Protein AF-A0A261ACG9-F1 (afdb_monomer_lite)

pLDDT: mean 85.73, std 10.74, range [41.69, 95.5]

Foldseek 3Di:
DDKAAKDFDDWDPVPPDFWDKDQDPDPVRLLVVLVPDLFFFKWKDAPGIIITGGARTGFKMFGDDVVRSIMMDGDAAPPDPDDPDPPDDCAKGKDWRDDPVQNFKIKIWMWHDDPRMIGIDIDIDGDDDPQWDWDDDPVDIDTDHDDDAQPDDDDPVRVQVVQVVVVHGFADQDDVVSVVVNVVNVCVRCVPPPDPDDDDDHDDDDPPDPD

InterPro domains:
  IPR006583 PAN-3 domain [PF08277] (1-76)
  IPR006583 PAN-3 domain [SM00605] (1-122)

Secondary structure (DSSP, 8-state):
-EEEEEEEEEE-TT--S-EEEE--SSHHHHHHHHHHSSSEEEEEEETTEEEEEETTTEEEEEE--GGG-EEEEE-----SSSPPPTT---SEEEEEEE-TT-TTEEEEEEEEEETTEEEEEEEEEE-PPTTPEEEE-SS-EEEE-----SS-PPPHHHHHHHHHHTT-------SHHHHHHHHHHHHHHTTT---S------S----SS--

Organism: Caenorhabditis remanei (NCBI:txid31234)

Structure (mmCIF, N/CA/C/O backbone):
data_AF-A0A261ACG9-F1
#
_entry.id   AF-A0A261ACG9-F1
#
loop_
_atom_site.group_PDB
_atom_site.id
_atom_site.type_symbol
_atom_site.label_atom_id
_atom_site.label_alt_id
_atom_site.label_comp_id
_atom_site.label_asym_id
_atom_site.label_entity_id
_atom_site.label_seq_id
_atom_site.pdbx_PDB_ins_code
_atom_site.Cartn_x
_atom_site.Cartn_y
_atom_site.Cartn_z
_atom_site.occupancy
_atom_site.B_iso_or_equiv
_atom_site.auth_seq_id
_atom_site.auth_comp_id
_atom_site.auth_asym_id
_atom_site.auth_atom_id
_atom_site.pdbx_PDB_model_num
ATOM 1 N N . MET A 1 1 ? 13.327 9.939 -11.456 1.00 85.69 1 MET A N 1
ATOM 2 C CA . MET A 1 1 ? 13.171 8.611 -12.101 1.00 85.69 1 MET A CA 1
ATOM 3 C C . MET A 1 1 ? 14.502 8.189 -12.696 1.00 85.69 1 MET A C 1
ATOM 5 O O . MET A 1 1 ? 15.261 9.069 -13.086 1.00 85.69 1 MET A O 1
ATOM 9 N N . ILE A 1 2 ? 14.776 6.888 -12.782 1.00 87.62 2 ILE A N 1
ATOM 10 C CA . ILE A 1 2 ? 15.941 6.352 -13.500 1.00 87.62 2 ILE A CA 1
ATOM 11 C C . ILE A 1 2 ? 15.490 5.816 -14.846 1.00 87.62 2 ILE A C 1
ATOM 13 O O . ILE A 1 2 ? 14.551 5.027 -14.911 1.00 87.62 2 ILE A O 1
ATOM 17 N N . VAL A 1 3 ? 16.170 6.248 -15.904 1.00 89.19 3 VAL A N 1
ATOM 18 C CA . VAL A 1 3 ? 15.895 5.837 -17.281 1.00 89.19 3 VAL A CA 1
ATOM 19 C C . VAL A 1 3 ? 16.881 4.751 -17.693 1.00 89.19 3 VAL A C 1
ATOM 21 O O . VAL A 1 3 ? 18.083 4.886 -17.471 1.00 89.19 3 VAL A O 1
ATOM 24 N N . SER A 1 4 ? 16.377 3.690 -18.316 1.00 90.25 4 SER A N 1
ATOM 25 C CA . SER A 1 4 ? 17.188 2.621 -18.896 1.00 90.25 4 SER A CA 1
ATOM 26 C C . SER A 1 4 ? 16.543 2.083 -20.173 1.00 90.25 4 SER A C 1
ATOM 28 O O . SER A 1 4 ? 15.377 2.360 -20.462 1.00 90.25 4 SER A O 1
ATOM 30 N N . TRP A 1 5 ? 17.307 1.319 -20.946 1.00 92.19 5 TRP A N 1
ATOM 31 C CA . TRP A 1 5 ? 16.769 0.545 -22.059 1.00 92.19 5 TRP A CA 1
ATOM 32 C C . TRP A 1 5 ? 16.216 -0.767 -21.518 1.00 92.19 5 TRP A C 1
ATOM 34 O O . TRP A 1 5 ? 16.880 -1.443 -20.735 1.00 92.19 5 TRP A O 1
ATOM 44 N N . GLY A 1 6 ? 14.991 -1.112 -21.890 1.00 92.94 6 GLY A N 1
ATOM 45 C CA . GLY A 1 6 ? 14.313 -2.276 -21.339 1.00 92.94 6 GLY A CA 1
ATOM 46 C C . GLY A 1 6 ? 12.821 -2.308 -21.619 1.00 92.94 6 GLY A C 1
ATOM 47 O O . GLY A 1 6 ? 12.280 -1.406 -22.265 1.00 92.94 6 GLY A O 1
ATOM 48 N N . ARG A 1 7 ? 12.147 -3.346 -21.126 1.00 92.81 7 ARG A N 1
ATOM 49 C CA . ARG A 1 7 ? 10.683 -3.477 -21.183 1.00 92.81 7 ARG A CA 1
ATOM 50 C C . ARG A 1 7 ? 10.143 -4.309 -20.015 1.00 92.81 7 ARG A C 1
ATOM 52 O O . ARG A 1 7 ? 10.876 -5.154 -19.500 1.00 92.81 7 ARG A O 1
ATOM 59 N N . PRO A 1 8 ? 8.885 -4.101 -19.598 1.00 93.50 8 PRO A N 1
ATOM 60 C CA . PRO A 1 8 ? 8.210 -5.014 -18.680 1.00 93.50 8 PRO A CA 1
ATOM 61 C C . PRO A 1 8 ? 7.902 -6.353 -19.376 1.00 93.50 8 PRO A C 1
ATOM 63 O O . PRO A 1 8 ? 7.606 -6.370 -20.572 1.00 93.50 8 PRO A O 1
ATOM 66 N N . VAL A 1 9 ? 7.979 -7.465 -18.638 1.00 93.50 9 VAL A N 1
ATOM 67 C CA . VAL A 1 9 ? 7.785 -8.831 -19.179 1.00 93.50 9 VAL A CA 1
ATOM 68 C C . VAL A 1 9 ? 6.787 -9.678 -18.388 1.00 93.50 9 VAL A C 1
ATOM 70 O O . VAL A 1 9 ? 6.200 -10.595 -18.957 1.00 93.50 9 VAL A O 1
ATOM 73 N N . SER A 1 10 ? 6.557 -9.363 -17.110 1.00 92.12 10 SER A N 1
ATOM 74 C CA . SER A 1 10 ? 5.602 -10.071 -16.250 1.00 92.12 10 SER A CA 1
ATOM 75 C C . SER A 1 10 ? 4.710 -9.086 -15.501 1.00 92.12 10 SER A C 1
ATOM 77 O O . SER A 1 10 ? 5.169 -8.024 -15.070 1.00 92.12 10 SER A O 1
ATOM 79 N N . PHE A 1 11 ? 3.438 -9.450 -15.335 1.00 90.25 11 PHE A N 1
ATOM 80 C CA . PHE A 1 11 ? 2.395 -8.599 -14.765 1.00 90.25 11 PHE A CA 1
ATOM 81 C C . PHE A 1 11 ? 1.517 -9.377 -13.787 1.00 90.25 11 PHE A C 1
ATOM 83 O O . PHE A 1 11 ? 1.331 -10.588 -13.920 1.00 90.25 11 PHE A O 1
ATOM 90 N N . ASN A 1 12 ? 0.935 -8.670 -12.825 1.00 86.25 12 ASN A N 1
ATOM 91 C CA . ASN A 1 12 ? 0.003 -9.246 -11.869 1.00 86.25 12 ASN A CA 1
ATOM 92 C C . ASN A 1 12 ? -1.378 -9.465 -12.515 1.00 86.25 12 ASN A C 1
ATOM 94 O O . ASN A 1 12 ? -2.083 -8.510 -12.833 1.00 86.25 12 ASN A O 1
ATOM 98 N N . SER A 1 13 ? -1.778 -10.726 -12.696 1.00 66.69 13 SER A N 1
ATOM 99 C CA . SER A 1 13 ? -3.024 -11.118 -13.375 1.00 66.69 13 SER A CA 1
ATOM 100 C C . SER A 1 13 ? -4.304 -10.878 -12.558 1.00 66.69 13 SER A C 1
ATOM 102 O O . SER A 1 13 ? -5.397 -10.973 -13.114 1.00 66.69 13 SER A O 1
ATOM 104 N N . GLY A 1 14 ? -4.190 -10.560 -11.261 1.00 58.94 14 GLY A N 1
ATOM 105 C CA . GLY A 1 14 ? -5.329 -10.322 -10.362 1.00 58.94 14 GLY A CA 1
ATOM 106 C C . GLY A 1 14 ? -5.846 -8.879 -10.326 1.00 58.94 14 GLY A C 1
ATOM 107 O O . GLY A 1 14 ? -6.952 -8.645 -9.846 1.00 58.94 14 GLY A O 1
ATOM 108 N N . ASN A 1 15 ? -5.082 -7.918 -10.854 1.00 52.44 15 ASN A N 1
ATOM 109 C CA . ASN A 1 15 ? -5.464 -6.508 -10.909 1.00 52.44 15 ASN A CA 1
ATOM 110 C 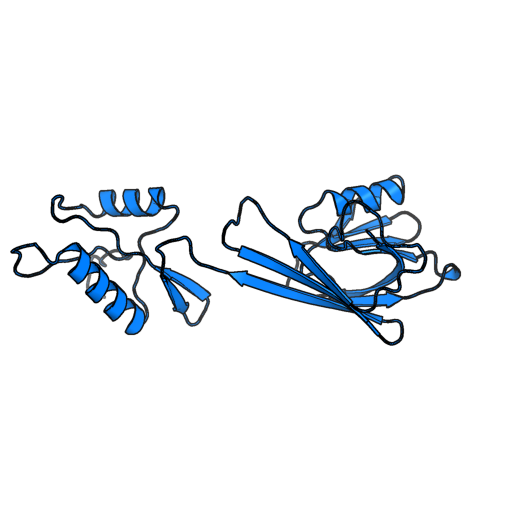C . ASN A 1 15 ? -5.812 -6.145 -12.356 1.00 52.44 15 ASN A C 1
ATOM 112 O O . ASN A 1 15 ? -4.977 -5.660 -13.110 1.00 52.44 15 ASN A O 1
ATOM 116 N N . SER A 1 16 ? -7.062 -6.368 -12.762 1.00 41.69 16 SER A N 1
ATOM 117 C CA . SER A 1 16 ? -7.591 -5.992 -14.087 1.00 41.69 16 SER A CA 1
ATOM 118 C C . SER A 1 16 ? -7.734 -4.473 -14.304 1.00 41.69 16 SER A C 1
ATOM 120 O O . SER A 1 16 ? -8.430 -4.033 -15.217 1.00 41.69 16 SER A O 1
ATOM 122 N N . SER A 1 17 ? -7.060 -3.670 -13.485 1.00 52.22 17 SER A N 1
ATOM 123 C CA . SER A 1 17 ? -6.974 -2.220 -13.583 1.00 52.22 17 SER A CA 1
ATOM 124 C C . SER A 1 17 ? -5.522 -1.803 -13.363 1.00 52.22 17 SER A C 1
ATOM 126 O O . SER A 1 17 ? -4.853 -2.387 -12.519 1.00 52.22 17 SER A O 1
ATOM 128 N N . THR A 1 18 ? -5.127 -0.730 -14.053 1.00 62.47 18 THR A N 1
ATOM 129 C CA . THR A 1 18 ? -4.022 0.201 -13.732 1.00 62.47 18 THR A CA 1
ATOM 130 C C . THR A 1 18 ? -2.680 0.077 -14.466 1.00 62.47 18 THR A C 1
ATOM 132 O O . THR A 1 18 ? -1.683 0.655 -14.037 1.00 62.47 18 THR A O 1
ATOM 135 N N . SER A 1 19 ? -2.645 -0.524 -15.661 1.00 67.62 19 SER A N 1
ATOM 136 C CA . SER A 1 19 ? -1.767 0.031 -16.706 1.00 67.62 19 SER A CA 1
ATOM 137 C C . SER A 1 19 ? -2.542 1.105 -17.468 1.00 67.62 19 SER A C 1
ATOM 139 O O . SER A 1 19 ? -3.545 0.796 -18.116 1.00 67.62 19 SER A O 1
ATOM 141 N N . THR A 1 20 ? -2.106 2.359 -17.395 1.00 77.00 20 THR A N 1
ATOM 142 C CA . THR A 1 20 ? -2.734 3.459 -18.134 1.00 77.00 20 THR A CA 1
ATOM 143 C C . THR A 1 20 ? -1.932 3.720 -19.398 1.00 77.00 20 THR A C 1
ATOM 145 O O . THR A 1 20 ? -0.786 4.168 -19.337 1.00 77.00 20 THR A O 1
ATOM 148 N N . VAL A 1 21 ? -2.529 3.445 -20.557 1.00 79.69 21 VAL A N 1
ATOM 149 C CA . VAL A 1 21 ? -1.960 3.879 -21.835 1.00 79.69 21 VAL A CA 1
ATOM 150 C C . VAL A 1 21 ? -2.250 5.364 -21.982 1.00 79.69 21 VAL A C 1
ATOM 152 O O . VAL A 1 21 ? -3.412 5.769 -22.013 1.00 79.69 21 VAL A O 1
ATOM 155 N N . ILE A 1 22 ? -1.201 6.176 -22.063 1.00 78.75 22 ILE A N 1
ATOM 156 C CA . ILE A 1 22 ? -1.326 7.607 -22.319 1.00 78.75 22 ILE A CA 1
ATOM 157 C C . ILE A 1 22 ? -0.773 7.935 -23.700 1.00 78.75 22 ILE A C 1
ATOM 159 O O . ILE A 1 22 ? 0.219 7.368 -24.160 1.00 78.75 22 ILE A O 1
ATOM 163 N N . THR A 1 23 ? -1.415 8.888 -24.367 1.00 77.06 23 THR A N 1
ATOM 164 C CA . THR A 1 23 ? -0.836 9.511 -25.558 1.00 77.06 23 THR A CA 1
ATOM 165 C C . THR A 1 23 ? 0.095 10.615 -25.074 1.00 77.06 23 THR A C 1
ATOM 167 O O . THR A 1 23 ? -0.376 11.625 -24.560 1.00 77.06 23 THR A O 1
ATOM 170 N N . ALA A 1 24 ? 1.404 10.396 -25.173 1.00 79.31 24 ALA A N 1
ATOM 171 C CA . ALA A 1 24 ? 2.418 11.390 -24.839 1.00 79.31 24 ALA A CA 1
ATOM 172 C C . ALA A 1 24 ? 3.111 11.835 -26.128 1.00 79.31 24 ALA A C 1
ATOM 174 O O . ALA A 1 24 ? 3.503 11.002 -26.940 1.00 79.31 24 ALA A O 1
ATOM 175 N N . ASN A 1 25 ? 3.302 13.139 -26.303 1.00 80.62 25 ASN A N 1
ATOM 176 C CA . ASN A 1 25 ? 3.940 13.706 -27.494 1.00 80.62 25 ASN A CA 1
ATOM 177 C C . ASN A 1 25 ? 5.470 13.582 -27.443 1.00 80.62 25 ASN A C 1
ATOM 179 O O . ASN A 1 25 ? 6.167 13.876 -28.412 1.00 80.62 25 ASN A O 1
ATOM 183 N N . SER A 1 26 ? 6.016 13.193 -26.288 1.00 88.38 26 SER A N 1
ATOM 184 C CA . SER A 1 26 ? 7.440 12.951 -26.097 1.00 88.38 26 SER A CA 1
ATOM 185 C C . SER A 1 26 ? 7.699 11.957 -24.966 1.00 88.38 26 SER A C 1
ATOM 187 O O . SER A 1 26 ? 6.900 11.804 -24.039 1.00 88.38 26 SER A O 1
ATOM 189 N N . TRP A 1 27 ? 8.881 11.338 -24.987 1.00 90.06 27 TRP A N 1
ATOM 190 C CA . TRP A 1 27 ? 9.362 10.527 -23.865 1.00 90.06 27 TRP A CA 1
ATOM 191 C C . TRP A 1 27 ? 9.429 11.329 -22.559 1.00 90.06 27 TRP A C 1
ATOM 193 O O . TRP A 1 27 ? 9.085 10.815 -21.500 1.00 90.06 27 TRP A O 1
ATOM 203 N N . THR A 1 28 ? 9.823 12.601 -22.622 1.00 90.31 28 THR A N 1
ATOM 204 C CA . THR A 1 28 ? 9.881 13.466 -21.438 1.00 90.31 28 THR A CA 1
ATOM 205 C C . THR A 1 28 ? 8.504 13.620 -20.799 1.00 90.31 28 THR A C 1
ATOM 207 O O . THR A 1 28 ? 8.380 13.449 -19.593 1.00 90.31 28 THR A O 1
ATOM 210 N N . GLU A 1 29 ? 7.463 13.858 -21.597 1.00 90.94 29 GLU A N 1
ATOM 211 C CA . GLU A 1 29 ? 6.081 13.952 -21.111 1.00 90.94 29 GLU A CA 1
ATOM 212 C C . GLU A 1 29 ? 5.611 12.635 -20.476 1.00 90.94 29 GLU A C 1
ATOM 214 O O . GLU A 1 29 ? 5.012 12.647 -19.404 1.00 90.94 29 GLU A O 1
ATOM 219 N N . CYS A 1 30 ? 5.960 11.495 -21.076 1.00 91.38 30 CYS A N 1
ATOM 220 C CA . CYS A 1 30 ? 5.679 10.168 -20.524 1.00 91.38 30 CYS A CA 1
ATOM 221 C C . CYS A 1 30 ? 6.282 9.987 -19.117 1.00 91.38 30 CYS A C 1
ATOM 223 O O . CYS A 1 30 ? 5.594 9.614 -18.162 1.00 91.38 30 CYS A O 1
ATOM 225 N N . VAL A 1 31 ? 7.567 10.321 -18.970 1.00 92.19 31 VAL A N 1
ATOM 226 C CA . VAL A 1 31 ? 8.293 10.245 -17.696 1.00 92.19 31 VAL A CA 1
ATOM 227 C C . VAL A 1 31 ? 7.718 11.229 -16.674 1.00 92.19 31 VAL A C 1
ATOM 229 O O . VAL A 1 31 ? 7.510 10.861 -15.519 1.00 92.19 31 VAL A O 1
ATOM 232 N N . THR A 1 32 ? 7.411 12.464 -17.078 1.00 91.88 32 THR A N 1
ATOM 233 C CA . THR A 1 32 ? 6.821 13.481 -16.195 1.00 91.88 32 THR A CA 1
ATOM 234 C C . THR A 1 32 ? 5.435 13.072 -15.696 1.00 91.88 32 THR A C 1
ATOM 236 O O . THR A 1 32 ? 5.142 13.242 -14.513 1.00 91.88 32 THR A O 1
ATOM 239 N N . SER A 1 33 ? 4.604 12.473 -16.549 1.00 92.62 33 SER A N 1
ATOM 240 C CA . SER A 1 33 ? 3.293 11.946 -16.155 1.00 92.62 33 SER A CA 1
ATOM 241 C C . SER A 1 33 ? 3.412 10.864 -15.080 1.00 92.62 33 SER A C 1
ATOM 243 O O . SER A 1 33 ? 2.715 10.924 -14.068 1.00 92.62 33 SER A O 1
ATOM 245 N N . CYS A 1 34 ? 4.355 9.928 -15.224 1.00 93.38 34 CYS A N 1
ATOM 246 C CA . CYS A 1 34 ? 4.619 8.932 -14.182 1.00 93.38 34 CYS A CA 1
ATOM 247 C C . CYS A 1 34 ? 5.184 9.550 -12.897 1.00 93.38 34 CYS A C 1
ATOM 249 O O . CYS A 1 34 ? 4.826 9.162 -11.786 1.00 93.38 34 CYS A O 1
ATOM 251 N N . TRP A 1 35 ? 6.064 10.542 -13.025 1.00 91.75 35 TRP A N 1
ATOM 252 C CA . TRP A 1 35 ? 6.619 11.235 -11.868 1.00 91.75 35 TRP A CA 1
ATOM 253 C C . TRP A 1 35 ? 5.530 11.905 -11.021 1.00 91.75 35 TRP A C 1
ATOM 255 O O . TRP A 1 35 ? 5.554 11.792 -9.793 1.00 91.75 35 TRP A O 1
ATOM 265 N N . ASN A 1 36 ? 4.560 12.539 -11.679 1.00 91.75 36 ASN A N 1
ATOM 266 C CA . ASN A 1 36 ? 3.461 13.246 -11.026 1.00 91.75 36 ASN A CA 1
ATOM 267 C C . ASN A 1 36 ? 2.333 12.316 -10.556 1.00 91.75 36 ASN A C 1
ATOM 269 O O . ASN A 1 36 ? 1.625 12.660 -9.613 1.00 91.75 36 ASN A O 1
ATOM 273 N N . SER A 1 37 ? 2.169 11.138 -11.167 1.00 92.31 37 SER A N 1
ATOM 274 C CA . SER A 1 37 ? 1.236 10.122 -10.671 1.00 92.31 37 SER A CA 1
ATOM 275 C C . SER A 1 37 ? 1.756 9.516 -9.368 1.00 92.31 37 SER A C 1
ATOM 277 O O . SER A 1 37 ? 2.885 9.021 -9.304 1.00 92.31 37 SER A O 1
ATOM 279 N N . LEU A 1 38 ? 0.931 9.551 -8.318 1.00 91.88 38 LEU A N 1
ATOM 280 C CA . LEU A 1 38 ? 1.288 9.056 -6.988 1.00 91.88 38 LEU A CA 1
ATOM 281 C C . LEU A 1 38 ? 1.666 7.570 -7.018 1.00 91.88 38 LEU A C 1
ATOM 283 O O . LEU A 1 38 ? 2.699 7.189 -6.468 1.00 91.88 38 LEU A O 1
ATOM 287 N N . TYR A 1 39 ? 0.863 6.765 -7.715 1.00 92.75 39 TYR A N 1
ATOM 288 C CA . TYR A 1 39 ? 1.007 5.314 -7.762 1.00 92.75 39 TYR A CA 1
ATOM 289 C C . TYR A 1 39 ? 1.861 4.799 -8.919 1.00 92.75 39 TYR A C 1
ATOM 291 O O . TYR A 1 39 ? 2.177 3.614 -8.917 1.00 92.75 39 TYR A O 1
ATOM 299 N N . CYS A 1 40 ? 2.284 5.643 -9.865 1.00 93.88 40 CYS A N 1
ATOM 300 C CA . CYS A 1 40 ? 3.094 5.167 -10.984 1.00 93.88 40 CYS A CA 1
ATOM 301 C C . CYS A 1 40 ? 4.478 4.702 -10.519 1.00 93.88 40 CYS A C 1
ATOM 303 O O . CYS A 1 40 ? 5.222 5.434 -9.860 1.00 93.88 40 CYS A O 1
ATOM 305 N N . VAL A 1 41 ? 4.830 3.478 -10.903 1.00 93.75 41 VAL A N 1
ATOM 306 C CA . VAL A 1 41 ? 6.102 2.820 -10.585 1.00 93.75 41 VAL A CA 1
ATOM 307 C C . VAL A 1 41 ? 7.009 2.777 -11.807 1.00 93.75 41 VAL A C 1
ATOM 309 O O . VAL A 1 41 ? 8.219 2.984 -11.687 1.00 93.75 41 VAL A O 1
ATOM 312 N N . LEU A 1 42 ? 6.439 2.546 -12.991 1.00 94.06 42 LEU A N 1
ATOM 313 C CA . LEU A 1 42 ? 7.201 2.395 -14.224 1.00 94.06 42 LEU A CA 1
ATOM 314 C C . LEU A 1 42 ? 6.489 3.063 -15.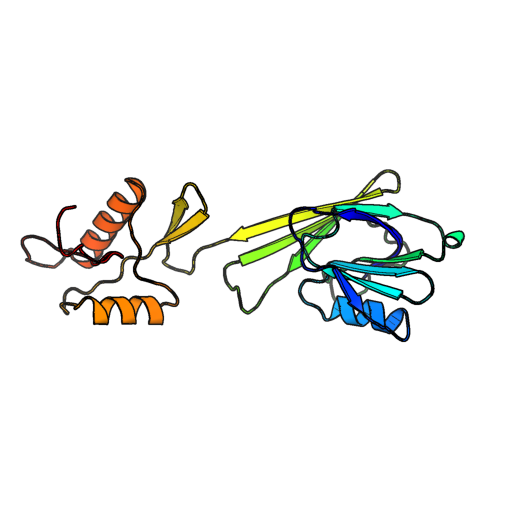400 1.00 94.06 42 LEU A C 1
ATOM 316 O O . LEU A 1 42 ? 5.321 2.802 -15.661 1.00 94.06 42 LEU A O 1
ATOM 320 N N . ALA A 1 43 ? 7.214 3.895 -16.142 1.00 95.00 43 ALA A N 1
ATOM 321 C CA . ALA A 1 43 ? 6.809 4.341 -17.469 1.00 95.00 43 ALA A CA 1
ATOM 322 C C . ALA A 1 43 ? 7.571 3.527 -18.511 1.00 95.00 43 ALA A C 1
ATOM 324 O O . ALA A 1 43 ? 8.787 3.363 -18.403 1.00 95.00 43 ALA A O 1
ATOM 325 N N . TRP A 1 44 ? 6.880 3.039 -19.528 1.00 94.00 44 TRP A N 1
ATOM 326 C CA . TRP A 1 44 ? 7.474 2.313 -20.643 1.00 94.00 44 TRP A CA 1
ATOM 327 C C . TRP A 1 44 ? 7.061 2.960 -21.954 1.00 94.00 44 TRP A C 1
ATOM 329 O O . TRP A 1 44 ? 5.924 3.409 -22.097 1.00 94.00 44 TRP A O 1
ATOM 339 N N . SER A 1 45 ? 7.977 2.993 -22.919 1.00 89.69 45 SER A N 1
ATOM 340 C CA . SER A 1 45 ? 7.662 3.441 -24.267 1.00 89.69 45 SER A CA 1
ATOM 341 C C . SER A 1 45 ? 8.277 2.549 -25.334 1.00 89.69 45 SER A C 1
ATOM 343 O O . SER A 1 45 ? 9.450 2.171 -25.247 1.00 89.69 45 SER A O 1
ATOM 345 N N . SER A 1 46 ? 7.468 2.273 -26.362 1.00 80.88 46 SER A N 1
ATOM 346 C CA . SER A 1 46 ? 7.916 1.737 -27.645 1.00 80.88 46 SER A CA 1
ATOM 347 C C . SER A 1 46 ? 7.394 2.617 -28.784 1.00 80.88 46 SER A C 1
ATOM 349 O O . SER A 1 46 ? 6.183 2.800 -28.927 1.00 80.88 46 SER A O 1
ATOM 351 N N . ILE A 1 47 ? 8.345 3.163 -29.551 1.00 66.81 47 ILE A N 1
ATOM 352 C CA . ILE A 1 47 ? 8.239 3.934 -30.806 1.00 66.81 47 ILE A CA 1
ATOM 353 C C . ILE A 1 47 ? 7.316 5.176 -30.763 1.00 66.81 47 ILE A C 1
ATOM 355 O O . ILE A 1 47 ? 7.836 6.252 -31.015 1.00 66.81 47 ILE A O 1
ATOM 359 N N . ASP A 1 48 ? 6.045 5.084 -30.346 1.00 67.62 48 ASP A N 1
ATOM 360 C CA . ASP A 1 48 ? 5.100 6.219 -30.204 1.00 67.62 48 ASP A CA 1
ATOM 361 C C . ASP A 1 48 ? 4.092 6.080 -29.040 1.00 67.62 48 ASP A C 1
ATOM 363 O O . ASP A 1 48 ? 3.271 6.963 -28.796 1.00 67.62 48 ASP A O 1
ATOM 367 N N . SER A 1 49 ? 4.117 4.965 -28.308 1.00 77.12 49 SER A N 1
ATOM 368 C CA . SER A 1 49 ? 3.192 4.720 -27.196 1.00 77.12 49 SER A CA 1
ATOM 369 C C . SER A 1 49 ? 3.894 4.894 -25.854 1.00 77.12 49 SER A C 1
ATOM 371 O O . SER A 1 49 ? 5.058 4.513 -25.703 1.00 77.12 49 SER A O 1
ATOM 373 N N . CYS A 1 50 ? 3.194 5.480 -24.883 1.00 88.44 50 CYS A N 1
ATOM 374 C CA . CYS A 1 50 ? 3.625 5.550 -23.493 1.00 88.44 50 CYS A CA 1
ATOM 375 C C . CYS A 1 50 ? 2.624 4.791 -22.624 1.00 88.44 50 CYS A C 1
ATOM 377 O O . CYS A 1 50 ? 1.423 5.063 -22.648 1.00 88.44 50 CYS A O 1
ATOM 379 N N . VAL A 1 51 ? 3.121 3.847 -21.835 1.00 91.62 51 VAL A N 1
ATOM 380 C CA . VAL A 1 51 ? 2.313 3.090 -20.882 1.00 91.62 51 VAL A CA 1
ATOM 381 C C . VAL A 1 51 ? 2.849 3.344 -19.488 1.00 91.62 51 VAL A C 1
ATOM 383 O O . VAL A 1 51 ? 4.046 3.192 -19.233 1.00 91.62 51 VAL A O 1
ATOM 386 N N . LEU A 1 52 ? 1.952 3.742 -18.595 1.00 93.31 52 LEU A N 1
ATOM 387 C CA . LEU A 1 52 ? 2.230 3.925 -17.181 1.00 93.31 52 LEU A CA 1
ATOM 388 C C . LEU A 1 52 ? 1.745 2.699 -16.418 1.00 93.31 52 LEU A C 1
ATOM 390 O O . LEU A 1 52 ? 0.609 2.269 -16.601 1.00 93.31 52 LEU A O 1
ATOM 394 N N . TYR A 1 53 ? 2.602 2.159 -15.565 1.00 93.06 53 TYR A N 1
ATOM 395 C CA . TYR A 1 53 ? 2.321 1.014 -14.714 1.00 93.06 53 TYR A CA 1
ATOM 396 C C . TYR A 1 53 ? 2.304 1.468 -13.264 1.00 93.06 53 TYR A C 1
ATOM 398 O O . TYR A 1 53 ? 3.319 1.941 -12.738 1.00 93.06 53 TYR A O 1
ATOM 406 N N . ASP A 1 54 ? 1.146 1.323 -12.631 1.00 93.50 54 ASP A N 1
ATOM 407 C CA . ASP A 1 54 ? 0.959 1.688 -11.236 1.00 93.50 54 ASP A CA 1
ATOM 408 C C . ASP A 1 54 ? 1.441 0.589 -10.278 1.00 93.50 54 ASP A C 1
ATOM 410 O O . ASP A 1 54 ? 1.792 -0.532 -10.662 1.00 93.50 54 ASP A O 1
ATOM 414 N N . PHE A 1 55 ? 1.479 0.929 -8.996 1.00 93.38 55 PHE A N 1
ATOM 415 C CA . PHE A 1 55 ? 1.818 0.042 -7.896 1.00 93.38 55 PHE A CA 1
ATOM 416 C C . PHE A 1 55 ? 1.084 -1.304 -7.993 1.00 93.38 55 PHE A C 1
ATOM 418 O O . PHE A 1 55 ? -0.136 -1.355 -8.135 1.00 93.38 55 PHE A O 1
ATOM 425 N N . GLY A 1 56 ? 1.831 -2.406 -7.887 1.00 91.81 56 GLY A N 1
ATOM 426 C CA . GLY A 1 56 ? 1.280 -3.761 -7.906 1.00 91.81 56 GLY A CA 1
ATOM 427 C C . GLY A 1 56 ? 0.994 -4.348 -9.291 1.00 91.81 56 GLY A C 1
ATOM 428 O O . GLY A 1 56 ? 0.448 -5.452 -9.342 1.00 91.81 56 GLY A O 1
ATOM 429 N N . THR A 1 57 ? 1.323 -3.651 -10.388 1.00 91.69 57 THR A N 1
ATOM 430 C CA . THR A 1 57 ? 0.999 -4.099 -11.760 1.00 91.69 57 THR A CA 1
ATOM 431 C C . THR A 1 57 ? 2.137 -4.843 -12.458 1.00 91.69 57 THR A C 1
ATOM 433 O O . THR A 1 57 ? 1.924 -5.956 -12.933 1.00 91.69 57 THR A O 1
ATOM 436 N N . VAL A 1 58 ? 3.339 -4.264 -12.525 1.00 93.44 58 VAL A N 1
ATOM 437 C CA . VAL A 1 58 ? 4.524 -4.874 -13.152 1.00 93.44 58 VAL A CA 1
ATOM 438 C C . VAL A 1 58 ? 5.267 -5.733 -12.136 1.00 93.44 58 VAL A C 1
ATOM 440 O O . VAL A 1 58 ? 5.600 -5.252 -11.069 1.00 93.44 58 VAL A O 1
ATOM 443 N N . LEU A 1 59 ? 5.543 -6.997 -12.441 1.00 94.25 59 LEU A N 1
ATOM 444 C CA . LEU A 1 59 ? 6.282 -7.892 -11.539 1.00 94.25 59 LEU A CA 1
ATOM 445 C C . LEU A 1 59 ? 7.745 -8.026 -11.953 1.00 94.25 59 LEU A C 1
ATOM 447 O O . LEU A 1 59 ? 8.636 -8.079 -11.106 1.00 94.25 59 LEU A O 1
ATOM 451 N N . GLU A 1 60 ? 7.998 -8.046 -13.261 1.00 94.88 60 GLU A N 1
ATOM 452 C CA . GLU A 1 60 ? 9.337 -8.233 -13.813 1.00 94.88 60 GLU A CA 1
ATOM 453 C C . GLU A 1 60 ? 9.544 -7.384 -15.067 1.00 94.88 60 GLU A C 1
ATOM 455 O O . GLU A 1 60 ? 8.611 -7.116 -15.834 1.00 94.88 60 GLU A O 1
ATOM 460 N N . GLY A 1 61 ? 10.796 -7.008 -15.305 1.00 93.56 61 GLY A N 1
ATOM 461 C CA . GLY A 1 61 ? 11.246 -6.381 -16.541 1.00 93.56 61 GLY A CA 1
ATOM 462 C C . GLY A 1 61 ? 12.606 -6.912 -16.974 1.00 93.56 61 GLY A C 1
ATOM 463 O O . GLY A 1 61 ? 13.344 -7.483 -16.179 1.00 93.56 61 GLY A O 1
ATOM 464 N N . GLU A 1 62 ? 12.962 -6.696 -18.232 1.00 94.50 62 GLU A N 1
ATOM 465 C CA . GLU A 1 62 ? 14.279 -7.052 -18.763 1.00 94.50 62 GLU A CA 1
ATOM 466 C C . GLU A 1 62 ? 15.062 -5.805 -19.179 1.00 94.50 62 GLU A C 1
ATOM 468 O O . GLU A 1 62 ? 14.526 -4.908 -19.841 1.00 94.50 62 GLU A O 1
ATOM 473 N N . LYS A 1 63 ? 16.341 -5.759 -18.790 1.00 92.81 63 LYS A N 1
ATOM 474 C CA . LYS A 1 63 ? 17.304 -4.741 -19.213 1.00 92.81 63 LYS A CA 1
ATOM 475 C C . LYS A 1 63 ? 17.741 -5.067 -20.635 1.00 92.81 63 LYS A C 1
ATOM 477 O O . LYS A 1 63 ? 18.223 -6.161 -20.916 1.00 92.81 63 LYS A O 1
ATOM 482 N N . LEU A 1 64 ? 17.573 -4.099 -21.523 1.00 92.81 64 LEU A N 1
ATOM 483 C CA . LEU A 1 64 ? 17.948 -4.183 -22.928 1.00 92.81 64 LEU A CA 1
ATOM 484 C C . LEU A 1 64 ? 19.072 -3.188 -23.225 1.00 92.81 64 LEU A C 1
ATOM 486 O O . LEU A 1 64 ? 19.543 -2.460 -22.348 1.00 92.81 64 LEU A O 1
ATOM 490 N N . ASP A 1 65 ? 19.497 -3.152 -24.480 1.00 89.94 65 ASP A N 1
ATOM 491 C CA . ASP A 1 65 ? 20.405 -2.141 -25.000 1.00 89.94 65 ASP A CA 1
ATOM 492 C C . ASP A 1 65 ? 19.663 -1.105 -25.862 1.00 89.94 65 ASP A C 1
ATOM 494 O O . ASP A 1 65 ? 18.451 -1.184 -26.105 1.00 89.94 65 ASP A O 1
ATOM 498 N N . SER A 1 66 ? 20.412 -0.117 -26.345 1.00 87.44 66 SER A N 1
ATOM 499 C CA . SER A 1 66 ? 19.887 0.950 -27.194 1.00 87.44 66 SER A CA 1
ATOM 500 C C . SER A 1 66 ? 19.364 0.484 -28.550 1.00 87.44 66 SER A C 1
ATOM 502 O O . SER A 1 66 ? 18.584 1.213 -29.160 1.00 87.44 66 SER A O 1
ATOM 504 N N . SER A 1 67 ? 19.741 -0.708 -29.023 1.00 88.38 67 SER A N 1
ATOM 505 C CA . SER A 1 67 ? 19.262 -1.240 -30.302 1.00 88.38 67 SER A CA 1
ATOM 506 C C . SER A 1 67 ? 17.787 -1.652 -30.245 1.00 88.38 67 SER A C 1
ATOM 508 O O . SER A 1 67 ? 17.104 -1.647 -31.267 1.00 88.38 67 SER A O 1
ATOM 510 N N . SER A 1 68 ? 17.269 -1.924 -29.042 1.00 86.00 68 SER A N 1
ATOM 511 C CA . SER A 1 68 ? 15.878 -2.334 -28.822 1.00 86.00 68 SER A CA 1
ATOM 512 C C . SER A 1 68 ? 14.835 -1.245 -29.093 1.00 86.00 68 SER A C 1
ATOM 514 O O . SER A 1 68 ? 13.657 -1.562 -29.244 1.00 86.00 68 SER A O 1
ATOM 516 N N . ASN A 1 69 ? 15.228 0.037 -29.105 1.00 86.69 69 ASN A N 1
ATOM 517 C CA . ASN A 1 69 ? 14.311 1.186 -29.136 1.00 86.69 69 ASN A CA 1
ATOM 518 C C . ASN A 1 69 ? 13.212 1.162 -28.047 1.00 86.69 69 ASN A C 1
ATOM 520 O O . ASN A 1 69 ? 12.191 1.837 -28.178 1.00 86.69 69 ASN A O 1
ATOM 524 N N . SER A 1 70 ? 13.430 0.422 -26.956 1.00 91.00 70 SER A N 1
ATOM 525 C CA . SER A 1 70 ? 12.481 0.276 -25.852 1.00 91.00 70 SER A CA 1
ATOM 526 C C . SER A 1 70 ? 13.042 0.914 -24.591 1.00 91.00 70 SER A C 1
ATOM 528 O O . SER A 1 70 ? 14.085 0.497 -24.085 1.00 91.00 70 SER A O 1
ATOM 530 N N . LYS A 1 71 ? 12.360 1.936 -24.075 1.00 92.06 71 LYS A N 1
ATOM 531 C CA . LYS A 1 71 ? 12.808 2.673 -22.888 1.00 92.06 71 LYS A CA 1
ATOM 532 C C . LYS A 1 71 ? 11.885 2.414 -21.717 1.00 92.06 71 LYS A C 1
ATOM 534 O O . LYS A 1 71 ? 10.665 2.377 -21.868 1.00 92.06 71 LYS A O 1
ATOM 539 N N . VAL A 1 72 ? 12.484 2.323 -20.540 1.00 93.44 72 VAL A N 1
ATOM 540 C CA . VAL A 1 72 ? 11.781 2.337 -19.262 1.00 93.44 72 VAL A CA 1
ATOM 541 C C . VAL A 1 72 ? 12.281 3.493 -18.412 1.00 93.44 72 VAL A C 1
ATOM 543 O O . VAL A 1 72 ? 13.462 3.840 -18.431 1.00 93.44 72 VAL A O 1
ATOM 546 N N . ALA A 1 73 ? 11.377 4.085 -17.644 1.00 93.00 73 ALA A N 1
ATOM 547 C CA . ALA A 1 73 ? 11.706 4.956 -16.536 1.00 93.00 73 ALA A CA 1
ATOM 548 C C . ALA A 1 73 ? 11.104 4.360 -15.270 1.00 93.00 73 ALA A C 1
ATOM 550 O O . ALA A 1 73 ? 9.887 4.249 -15.148 1.00 93.00 73 ALA A O 1
ATOM 551 N N . MET A 1 74 ? 11.959 4.000 -14.324 1.00 92.69 74 MET A N 1
ATOM 552 C CA . MET A 1 74 ? 11.557 3.504 -13.015 1.00 92.69 74 MET A CA 1
ATOM 553 C C . MET A 1 74 ? 11.507 4.669 -12.035 1.00 92.69 74 MET A C 1
ATOM 555 O O . MET A 1 74 ? 12.460 5.457 -11.917 1.00 92.69 74 MET A O 1
ATOM 559 N N . LYS A 1 75 ? 10.379 4.816 -11.343 1.00 91.38 75 LYS A N 1
ATOM 560 C CA . LYS A 1 75 ? 10.276 5.760 -10.240 1.00 91.38 75 LYS A CA 1
ATOM 561 C C . LYS A 1 75 ? 11.077 5.179 -9.083 1.00 91.38 75 LYS A C 1
ATOM 563 O O . LYS A 1 75 ? 10.881 4.051 -8.660 1.00 91.38 75 LYS A O 1
ATOM 568 N N . ILE A 1 76 ? 12.047 5.956 -8.636 1.00 86.12 76 ILE A N 1
ATOM 569 C CA . ILE A 1 76 ? 12.808 5.682 -7.430 1.00 86.12 76 ILE A CA 1
ATOM 570 C C . ILE A 1 76 ? 12.518 6.818 -6.466 1.00 86.12 76 ILE A C 1
ATOM 572 O O . ILE A 1 76 ? 12.298 7.953 -6.910 1.00 86.12 76 ILE A O 1
ATOM 576 N N . GLY A 1 77 ? 12.470 6.512 -5.173 1.00 72.69 77 GLY A N 1
ATOM 577 C CA . GLY A 1 77 ? 12.319 7.522 -4.136 1.00 72.69 77 GLY A CA 1
ATOM 578 C C . GLY A 1 77 ? 13.378 8.612 -4.290 1.00 72.69 77 GLY A C 1
ATOM 579 O O . GLY A 1 77 ? 14.456 8.383 -4.844 1.00 72.69 77 GLY A O 1
ATOM 580 N N . SER A 1 78 ? 13.065 9.822 -3.832 1.00 64.31 78 SER A N 1
ATOM 581 C CA . SER A 1 78 ? 14.057 10.892 -3.796 1.00 64.31 78 SER A CA 1
ATOM 582 C C . SER A 1 78 ? 15.162 10.500 -2.814 1.00 64.31 78 SER A C 1
ATOM 584 O O . SER A 1 78 ? 14.941 10.501 -1.607 1.00 64.31 78 SER A O 1
ATOM 586 N N . THR A 1 79 ? 16.356 10.169 -3.307 1.00 55.38 79 THR A N 1
ATOM 587 C CA . THR A 1 79 ? 17.546 9.941 -2.468 1.00 55.38 79 THR A CA 1
ATOM 588 C C . THR A 1 79 ? 18.169 11.258 -1.972 1.00 55.38 79 THR A C 1
ATOM 590 O O . THR A 1 79 ? 19.324 11.276 -1.556 1.00 55.38 79 THR A O 1
ATOM 593 N N . GLY A 1 80 ? 17.428 12.373 -2.031 1.00 54.56 80 GLY A N 1
ATOM 594 C CA . GLY A 1 80 ? 17.887 13.723 -1.705 1.00 54.56 80 GLY A CA 1
ATOM 595 C C . GLY A 1 80 ? 17.698 14.713 -2.861 1.00 54.56 80 GLY A C 1
ATOM 596 O O . GLY A 1 80 ? 17.091 14.402 -3.881 1.00 54.56 80 GLY A O 1
ATOM 597 N N . ALA A 1 81 ? 18.231 15.929 -2.704 1.00 55.22 81 ALA A N 1
ATOM 598 C CA . ALA A 1 81 ? 18.126 17.012 -3.694 1.00 55.22 81 ALA A CA 1
ATOM 599 C C . ALA A 1 81 ? 18.971 16.798 -4.969 1.00 55.22 81 ALA A C 1
ATOM 601 O O . ALA A 1 81 ? 18.897 17.597 -5.901 1.00 55.22 81 ALA A O 1
ATOM 602 N N . THR A 1 82 ? 19.789 15.745 -5.019 1.00 58.53 82 THR A N 1
ATOM 603 C CA . THR A 1 82 ? 20.686 15.433 -6.133 1.00 58.53 82 THR A CA 1
ATOM 604 C C . THR A 1 82 ? 20.287 14.124 -6.805 1.00 58.53 82 THR A C 1
ATOM 606 O O . THR A 1 82 ? 20.131 13.090 -6.156 1.00 58.53 82 THR A O 1
ATOM 609 N N . CYS A 1 83 ? 20.141 14.171 -8.131 1.00 63.41 83 CYS A N 1
ATOM 610 C CA . CYS A 1 83 ? 19.926 12.980 -8.946 1.00 63.41 83 CYS A CA 1
ATOM 611 C C . CYS A 1 83 ? 21.088 11.987 -8.754 1.00 63.41 83 CYS A C 1
ATOM 613 O O . CYS A 1 83 ? 22.242 12.427 -8.698 1.00 63.41 83 CYS A O 1
ATOM 615 N N . PRO A 1 84 ? 20.818 10.668 -8.702 1.00 64.94 84 PRO A N 1
ATOM 616 C CA . PRO A 1 84 ? 21.872 9.660 -8.718 1.00 64.94 84 PRO A CA 1
ATOM 617 C C . PRO A 1 84 ? 22.808 9.867 -9.911 1.00 64.94 84 PRO A C 1
ATOM 619 O O . PRO A 1 84 ? 22.379 10.323 -10.976 1.00 64.94 84 PRO A O 1
ATOM 622 N N . SER A 1 85 ? 24.092 9.551 -9.734 1.00 63.50 85 SER A N 1
ATOM 623 C CA . SER A 1 85 ? 25.084 9.716 -10.794 1.00 63.50 85 SER A CA 1
ATOM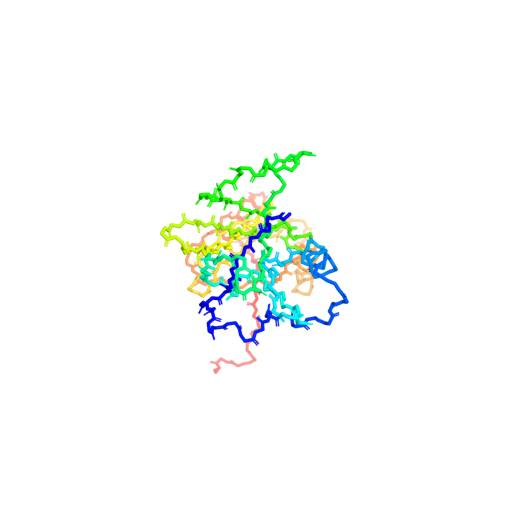 624 C C . SER A 1 85 ? 24.714 8.887 -12.036 1.00 63.50 85 SER A C 1
ATOM 626 O O . SER A 1 85 ? 24.070 7.846 -11.918 1.00 63.50 85 SER A O 1
ATOM 628 N N . PRO A 1 86 ? 25.172 9.275 -13.241 1.00 58.00 86 PRO A N 1
ATOM 629 C CA . PRO A 1 86 ? 24.964 8.489 -14.464 1.00 58.00 86 PRO A CA 1
ATOM 630 C C . PRO A 1 86 ? 25.525 7.057 -14.397 1.00 58.00 86 PRO A C 1
ATOM 632 O O . PRO A 1 86 ? 25.141 6.209 -15.192 1.00 58.00 86 PRO A O 1
ATOM 635 N N . SER A 1 87 ? 26.439 6.798 -13.457 1.00 56.91 87 SER A N 1
ATOM 636 C CA . SER A 1 87 ? 27.022 5.489 -13.142 1.00 56.91 87 SER A CA 1
ATOM 637 C C . SER A 1 87 ? 26.222 4.678 -12.114 1.00 56.91 87 SER A C 1
ATOM 639 O O . SER A 1 87 ? 26.710 3.658 -11.630 1.00 56.91 87 SER A O 1
ATOM 641 N N . PHE A 1 88 ? 25.036 5.143 -11.719 1.00 63.22 88 PHE A N 1
ATOM 642 C CA . PHE A 1 88 ? 24.199 4.453 -10.749 1.00 63.22 88 PHE A CA 1
ATOM 643 C C . PHE A 1 88 ? 23.635 3.165 -11.358 1.00 63.22 88 PHE A C 1
ATOM 645 O O . PHE A 1 88 ? 22.686 3.184 -12.142 1.00 63.22 88 PHE A O 1
ATOM 652 N N . GLU A 1 89 ? 24.218 2.035 -10.972 1.00 64.31 89 GLU A N 1
ATOM 653 C CA . GLU A 1 89 ? 23.626 0.725 -11.214 1.00 64.31 89 GLU A CA 1
ATOM 654 C C . GLU A 1 89 ? 22.565 0.465 -10.142 1.00 64.31 89 GLU A C 1
ATOM 656 O O . GLU A 1 89 ? 22.858 0.346 -8.949 1.00 64.31 89 GLU A O 1
ATOM 661 N N . LEU A 1 90 ? 21.310 0.393 -10.587 1.00 68.00 90 LEU A N 1
ATOM 662 C CA . LEU A 1 90 ? 20.166 -0.027 -9.783 1.00 68.00 90 LEU A CA 1
ATOM 663 C C . LEU A 1 90 ? 20.379 -1.465 -9.310 1.00 68.00 90 LEU A C 1
ATOM 665 O O . LEU A 1 90 ? 19.969 -2.381 -9.999 1.00 68.00 90 LEU A O 1
ATOM 669 N N . THR A 1 91 ? 21.012 -1.686 -8.162 1.00 73.12 91 THR A N 1
ATOM 670 C CA . THR A 1 91 ? 21.124 -3.034 -7.574 1.00 73.12 91 THR A CA 1
ATOM 671 C C . THR A 1 91 ? 19.886 -3.368 -6.751 1.00 73.12 91 THR A C 1
ATOM 673 O O . THR A 1 91 ? 19.249 -4.395 -6.975 1.00 73.12 91 THR A O 1
ATOM 676 N N . SER A 1 92 ? 19.515 -2.470 -5.838 1.00 82.06 92 SER A N 1
ATOM 677 C CA . SER A 1 92 ? 18.285 -2.529 -5.054 1.00 82.06 92 SER A CA 1
ATOM 678 C C . SER A 1 92 ? 17.899 -1.127 -4.595 1.00 82.06 92 SER A C 1
ATOM 680 O O . SER A 1 92 ? 18.723 -0.416 -4.021 1.00 82.06 92 SER A O 1
ATOM 682 N N . VAL A 1 93 ? 16.649 -0.730 -4.819 1.00 86.06 93 VAL A N 1
ATOM 683 C CA . VAL A 1 93 ? 16.073 0.510 -4.282 1.00 86.06 93 VAL A CA 1
ATOM 684 C C . VAL A 1 93 ? 14.744 0.199 -3.628 1.00 86.06 93 VAL A C 1
ATOM 686 O O . VAL A 1 93 ? 13.974 -0.609 -4.136 1.00 86.06 93 VAL A O 1
ATOM 689 N N . GLU A 1 94 ? 14.477 0.878 -2.521 1.00 88.44 94 GLU A N 1
ATOM 690 C CA . GLU A 1 94 ? 13.216 0.822 -1.803 1.00 88.44 94 GLU A CA 1
ATOM 691 C C . GLU A 1 94 ? 12.520 2.182 -1.872 1.00 88.44 94 GLU A C 1
ATOM 693 O O . GLU A 1 94 ? 13.153 3.233 -1.739 1.00 88.44 94 GLU A O 1
ATOM 698 N N . VAL A 1 95 ? 11.214 2.164 -2.122 1.00 90.62 95 VAL A N 1
ATOM 699 C CA . VAL A 1 95 ? 10.395 3.361 -2.289 1.00 90.62 95 VAL A CA 1
ATOM 700 C C . VAL A 1 95 ? 9.149 3.243 -1.433 1.00 90.62 95 VAL A C 1
ATOM 702 O O . VAL A 1 95 ? 8.461 2.224 -1.454 1.00 90.62 95 VAL A O 1
ATOM 705 N N . VAL A 1 96 ? 8.845 4.323 -0.720 1.00 91.62 96 VAL A N 1
ATOM 706 C CA . VAL A 1 96 ? 7.616 4.479 0.056 1.00 91.62 96 VAL A CA 1
ATOM 707 C C . VAL A 1 96 ? 6.729 5.507 -0.641 1.00 91.62 96 VAL A C 1
ATOM 709 O O . VAL A 1 96 ? 7.183 6.604 -0.974 1.00 91.62 96 VAL A O 1
ATOM 712 N N . ILE A 1 97 ? 5.474 5.141 -0.886 1.00 91.12 97 ILE A N 1
ATOM 713 C CA . ILE A 1 97 ? 4.422 6.017 -1.397 1.00 91.12 97 ILE A CA 1
ATOM 714 C C . ILE A 1 97 ? 3.548 6.412 -0.206 1.00 91.12 97 ILE A C 1
ATOM 716 O O . ILE A 1 97 ? 2.915 5.564 0.424 1.00 91.12 97 ILE A O 1
ATOM 720 N N . ASN A 1 98 ? 3.506 7.713 0.068 1.00 87.31 98 ASN A N 1
ATOM 721 C CA . ASN A 1 98 ? 2.650 8.298 1.093 1.00 87.31 98 ASN A CA 1
ATOM 722 C C . ASN A 1 98 ? 1.399 8.863 0.420 1.00 87.31 98 ASN A C 1
ATOM 724 O O . ASN A 1 98 ? 1.482 9.896 -0.248 1.00 87.31 98 ASN A O 1
ATOM 728 N N . ASP A 1 99 ? 0.259 8.191 0.580 1.00 90.75 99 ASP A N 1
ATOM 729 C CA . ASP A 1 99 ? -1.022 8.707 0.101 1.00 90.75 99 ASP A CA 1
ATOM 730 C C . ASP A 1 99 ? -1.680 9.584 1.186 1.00 90.75 99 ASP A C 1
ATOM 732 O O . ASP A 1 99 ? -1.993 9.083 2.268 1.00 90.75 99 ASP A O 1
ATOM 736 N N . PRO A 1 100 ? -1.910 10.888 0.930 1.00 88.00 100 PRO A N 1
ATOM 737 C CA . PRO A 1 100 ? -2.495 11.799 1.915 1.00 88.00 100 PRO A CA 1
ATOM 738 C C . PRO A 1 100 ? -3.953 11.471 2.277 1.00 88.00 100 PRO A C 1
ATOM 740 O O . PRO A 1 100 ? -4.446 11.941 3.301 1.00 88.00 100 PRO A O 1
ATOM 743 N N . PHE A 1 101 ? -4.654 10.682 1.462 1.00 88.06 101 PHE A N 1
ATOM 744 C CA . PHE A 1 101 ? -6.013 10.215 1.730 1.00 88.06 101 PHE A CA 1
ATOM 745 C C . PHE A 1 101 ? -6.039 8.912 2.539 1.00 88.06 101 PHE A C 1
ATOM 747 O O . PHE A 1 101 ? -7.087 8.557 3.080 1.00 88.06 101 PHE A O 1
ATOM 754 N N . LEU A 1 102 ? -4.901 8.221 2.664 1.00 87.56 102 LEU A N 1
ATOM 755 C CA . LEU A 1 102 ? -4.761 6.951 3.377 1.00 87.56 102 LEU A CA 1
ATOM 756 C C . LEU A 1 102 ? -3.681 7.047 4.467 1.00 87.56 102 LEU A C 1
ATOM 758 O O . LEU A 1 102 ? -2.695 6.318 4.455 1.00 87.56 102 LEU A O 1
ATOM 762 N N . GLU A 1 103 ? -3.908 7.922 5.450 1.00 86.44 103 GLU A N 1
ATOM 763 C CA . GLU A 1 103 ? -2.970 8.282 6.534 1.00 86.44 103 GLU A CA 1
ATOM 764 C C . GLU A 1 103 ? -2.348 7.086 7.290 1.00 86.44 103 GLU A C 1
ATOM 766 O O . GLU A 1 103 ? -1.216 7.169 7.760 1.00 86.44 103 GLU A O 1
ATOM 771 N N . TYR A 1 104 ? -3.067 5.963 7.386 1.00 87.81 104 TYR A N 1
ATOM 772 C CA . TYR A 1 104 ? -2.631 4.750 8.095 1.00 87.81 104 TYR A CA 1
ATOM 773 C C . TYR A 1 104 ? -2.358 3.567 7.155 1.00 87.81 104 TYR A C 1
ATOM 775 O O . TYR A 1 104 ? -2.418 2.405 7.558 1.00 87.81 104 TYR A O 1
ATOM 783 N N . THR A 1 105 ? -2.104 3.842 5.875 1.00 89.69 105 THR A N 1
ATOM 784 C CA . THR A 1 105 ? -1.677 2.838 4.897 1.00 89.69 105 THR A CA 1
ATOM 785 C C . THR A 1 105 ? -0.365 3.265 4.264 1.00 89.69 105 THR A C 1
ATOM 787 O O . THR A 1 105 ? -0.289 4.282 3.581 1.00 89.69 105 THR A O 1
ATOM 790 N N . GLU A 1 106 ? 0.665 2.451 4.455 1.00 90.56 106 GLU A N 1
ATOM 791 C CA . GLU A 1 106 ? 1.948 2.620 3.790 1.00 90.56 106 GLU A CA 1
ATOM 792 C C . GLU A 1 106 ? 2.022 1.680 2.586 1.00 90.56 106 GLU A C 1
ATOM 794 O O . GLU A 1 106 ? 1.856 0.463 2.715 1.00 90.56 106 GLU A O 1
ATOM 799 N N . PHE A 1 107 ? 2.293 2.244 1.412 1.00 93.12 107 PHE A N 1
ATOM 800 C CA . PHE A 1 107 ? 2.558 1.484 0.198 1.00 93.12 107 PHE A CA 1
ATOM 801 C C . PHE A 1 107 ? 4.058 1.506 -0.065 1.00 93.12 107 PHE A C 1
ATOM 803 O O . PHE A 1 107 ? 4.666 2.567 -0.197 1.00 93.12 107 PHE A O 1
ATOM 810 N N . ARG A 1 108 ? 4.663 0.330 -0.163 1.00 94.19 108 ARG A N 1
ATOM 811 C CA . ARG A 1 108 ? 6.106 0.164 -0.292 1.00 94.19 108 ARG A CA 1
ATOM 812 C C . ARG A 1 108 ? 6.415 -0.746 -1.460 1.00 94.19 108 ARG A C 1
ATOM 814 O O . ARG A 1 108 ? 5.765 -1.775 -1.634 1.00 94.19 108 ARG A O 1
ATOM 821 N N . TYR A 1 109 ? 7.397 -0.376 -2.267 1.00 93.88 109 TYR A N 1
ATOM 822 C CA . TYR A 1 109 ? 7.904 -1.268 -3.298 1.00 93.88 109 TYR A CA 1
ATOM 823 C C . TYR A 1 109 ? 9.417 -1.234 -3.383 1.00 93.88 109 TYR A C 1
ATOM 825 O O . TYR A 1 109 ? 10.048 -0.223 -3.071 1.00 93.88 109 TYR A O 1
ATOM 833 N N . SER A 1 110 ? 9.991 -2.346 -3.822 1.00 92.81 110 SER A N 1
ATOM 834 C CA . SER A 1 110 ? 11.405 -2.434 -4.141 1.00 92.81 110 SER A CA 1
ATOM 835 C C . SER A 1 110 ? 11.622 -2.832 -5.591 1.00 92.81 110 SER A C 1
ATOM 837 O O . SER A 1 110 ? 10.812 -3.539 -6.189 1.00 92.81 110 SER A O 1
ATOM 839 N N . ILE A 1 111 ? 12.718 -2.326 -6.150 1.00 92.75 111 ILE A N 1
ATOM 840 C CA . ILE A 1 111 ? 13.195 -2.650 -7.490 1.00 92.75 111 ILE A CA 1
ATOM 841 C C . ILE A 1 111 ? 14.597 -3.216 -7.334 1.00 92.75 111 ILE A C 1
ATOM 843 O O . ILE A 1 111 ? 15.487 -2.518 -6.843 1.00 92.75 111 ILE A O 1
ATOM 847 N N . THR A 1 112 ? 14.800 -4.454 -7.765 1.00 92.31 112 THR A N 1
ATOM 848 C CA . THR A 1 112 ? 16.113 -5.106 -7.779 1.00 92.31 112 THR A CA 1
ATOM 849 C C . THR A 1 112 ? 16.518 -5.436 -9.207 1.00 92.31 112 THR A C 1
ATOM 851 O O . THR A 1 112 ? 15.654 -5.717 -10.030 1.00 92.31 112 THR A O 1
ATOM 854 N N . LEU A 1 113 ? 17.814 -5.388 -9.523 1.00 90.56 113 LEU A N 1
ATOM 855 C CA . LEU A 1 113 ? 18.354 -5.872 -10.799 1.00 90.56 113 LEU A CA 1
ATOM 856 C C . LEU A 1 113 ? 19.321 -7.020 -10.526 1.00 90.56 113 LEU A C 1
ATOM 858 O O . LEU A 1 113 ? 20.336 -6.839 -9.853 1.00 90.56 113 LEU A O 1
ATOM 862 N N . ALA A 1 114 ? 19.052 -8.179 -11.114 1.00 91.44 114 ALA A N 1
ATOM 863 C CA . ALA A 1 114 ? 19.954 -9.321 -11.090 1.00 91.44 114 ALA A CA 1
ATOM 864 C C . ALA A 1 114 ? 19.967 -9.988 -12.466 1.00 91.44 114 ALA A C 1
ATOM 866 O O . ALA A 1 114 ? 18.922 -10.186 -13.074 1.00 91.44 114 ALA A O 1
ATOM 867 N N . ASN A 1 115 ? 21.155 -10.329 -12.976 1.00 89.56 115 ASN A N 1
ATOM 868 C CA . ASN A 1 115 ? 21.316 -11.047 -14.250 1.00 89.56 115 ASN A CA 1
ATOM 869 C C . ASN A 1 115 ? 20.582 -10.403 -15.448 1.00 89.56 115 ASN A C 1
ATOM 871 O O . ASN A 1 115 ? 20.086 -11.102 -16.324 1.00 89.56 115 ASN A O 1
ATOM 875 N N . GLY A 1 116 ? 20.495 -9.069 -15.487 1.00 89.69 116 GLY A N 1
ATOM 876 C CA . GLY A 1 116 ? 19.793 -8.349 -16.557 1.00 89.69 116 GLY A CA 1
ATOM 877 C C . GLY A 1 116 ? 18.265 -8.328 -16.427 1.00 89.69 116 GLY A C 1
ATOM 878 O O . GLY A 1 116 ? 17.603 -7.814 -17.322 1.00 89.69 116 GLY A O 1
ATOM 879 N N . GLN A 1 117 ? 17.700 -8.827 -15.327 1.00 93.75 117 GLN A N 1
ATOM 880 C CA . GLN A 1 117 ? 16.266 -8.780 -15.044 1.00 93.75 117 GLN A CA 1
ATOM 881 C C . GLN A 1 117 ? 15.972 -7.907 -13.831 1.00 93.75 117 GLN A C 1
ATOM 883 O O . GLN A 1 117 ? 16.644 -8.001 -12.801 1.00 93.75 117 GLN A O 1
ATOM 888 N N . TRP A 1 118 ? 14.964 -7.052 -13.972 1.00 94.62 118 TRP A N 1
ATOM 889 C CA . TRP A 1 118 ? 14.387 -6.302 -12.872 1.00 94.62 118 TRP A CA 1
ATOM 890 C C . TRP A 1 118 ? 13.264 -7.092 -12.219 1.00 94.62 118 TRP A C 1
ATOM 892 O O . TRP A 1 118 ? 12.399 -7.614 -12.921 1.00 94.62 118 TRP A O 1
ATOM 902 N N . SER A 1 119 ? 13.230 -7.097 -10.891 1.00 95.00 119 SER A N 1
ATOM 903 C CA . SER A 1 119 ? 12.111 -7.623 -10.111 1.00 95.00 119 SER A CA 1
ATOM 904 C C . SER A 1 119 ? 11.490 -6.514 -9.273 1.00 95.00 119 SER A C 1
ATOM 906 O O . SER A 1 119 ? 12.199 -5.712 -8.661 1.00 95.00 119 SER A O 1
ATOM 908 N N . PHE A 1 120 ? 10.160 -6.490 -9.245 1.00 94.44 120 PHE A N 1
ATOM 909 C CA . PHE A 1 120 ? 9.362 -5.532 -8.495 1.00 94.44 120 PHE A CA 1
ATOM 910 C C . PHE A 1 120 ? 8.619 -6.268 -7.385 1.00 94.44 120 PHE A C 1
ATOM 912 O O . PHE A 1 120 ? 7.823 -7.171 -7.645 1.00 94.44 120 PHE A O 1
ATOM 919 N N . LEU A 1 121 ? 8.874 -5.883 -6.137 1.00 94.75 121 LEU A N 1
ATOM 920 C CA . LEU A 1 121 ? 8.172 -6.431 -4.980 1.00 94.75 121 LEU A CA 1
ATOM 921 C C . LEU A 1 121 ? 7.335 -5.341 -4.337 1.00 94.75 121 LEU A C 1
ATOM 923 O O . LEU A 1 121 ? 7.819 -4.234 -4.122 1.00 94.75 121 LEU A O 1
ATOM 927 N N . TYR A 1 122 ? 6.092 -5.673 -4.009 1.00 94.00 122 TYR A N 1
ATOM 928 C CA . TYR A 1 122 ? 5.117 -4.743 -3.455 1.00 94.00 122 TYR A CA 1
ATOM 929 C C . TYR A 1 122 ? 4.682 -5.199 -2.073 1.00 94.00 122 TYR A C 1
ATOM 931 O O . TYR A 1 122 ? 4.400 -6.375 -1.846 1.00 94.00 122 TYR A O 1
ATOM 939 N N . ASN A 1 123 ? 4.584 -4.251 -1.154 1.00 93.31 123 ASN A N 1
ATOM 940 C CA . ASN A 1 123 ? 4.076 -4.467 0.182 1.00 93.31 123 ASN A CA 1
ATOM 941 C C . ASN A 1 123 ? 3.131 -3.328 0.566 1.00 93.31 123 ASN A C 1
ATOM 943 O O . ASN A 1 123 ? 3.418 -2.158 0.321 1.00 93.31 123 ASN A O 1
ATOM 947 N N . VAL A 1 124 ? 1.999 -3.681 1.166 1.00 90.88 124 VAL A N 1
ATOM 948 C CA . VAL A 1 124 ? 1.071 -2.716 1.751 1.00 90.88 124 VAL A CA 1
ATOM 949 C C . VAL A 1 124 ? 0.982 -3.026 3.230 1.00 90.88 124 VAL A C 1
ATOM 951 O O . VAL A 1 124 ? 0.569 -4.122 3.608 1.00 90.88 124 VAL A O 1
ATOM 954 N N . THR A 1 125 ? 1.363 -2.062 4.058 1.00 89.31 125 THR A N 1
ATOM 955 C CA . THR A 1 125 ? 1.257 -2.171 5.510 1.00 89.31 125 THR A CA 1
ATOM 956 C C . THR A 1 125 ? 0.146 -1.254 5.992 1.00 89.31 125 THR A C 1
ATOM 958 O O . THR A 1 125 ? 0.139 -0.062 5.690 1.00 89.31 125 THR A O 1
ATOM 961 N N . ARG A 1 126 ? -0.805 -1.808 6.749 1.00 88.38 126 ARG A N 1
ATOM 962 C CA . ARG A 1 126 ? -1.884 -1.044 7.378 1.00 88.38 126 ARG A CA 1
ATOM 963 C C . ARG A 1 126 ? -1.645 -0.941 8.880 1.00 88.38 126 ARG A C 1
ATOM 965 O O . ARG A 1 126 ? -1.340 -1.928 9.562 1.00 88.38 126 ARG A O 1
ATOM 972 N N . SER A 1 127 ? -1.775 0.272 9.389 1.00 90.69 127 SER A N 1
ATOM 973 C CA . SER A 1 127 ? -1.739 0.588 10.811 1.00 90.69 127 SER A CA 1
ATOM 974 C C . SER A 1 127 ? -3.103 1.103 11.265 1.00 90.69 127 SER A C 1
ATOM 976 O O . SER A 1 127 ? -4.005 1.334 10.459 1.00 90.69 127 SER A O 1
ATOM 978 N N . CYS A 1 128 ? -3.273 1.228 12.578 1.00 92.31 128 CYS A N 1
ATOM 979 C CA . CYS A 1 128 ? -4.469 1.828 13.147 1.00 92.31 128 CYS A CA 1
ATOM 980 C C . CYS A 1 128 ? -4.212 3.291 13.514 1.00 92.31 128 CYS A C 1
ATOM 982 O O . CYS A 1 128 ? -3.074 3.634 13.858 1.00 92.31 128 CYS A O 1
ATOM 984 N N . PRO A 1 129 ? -5.253 4.144 13.490 1.00 91.88 129 PRO A N 1
ATOM 985 C CA . PRO A 1 129 ? -5.141 5.495 14.014 1.00 91.88 129 PRO A CA 1
ATOM 986 C C . PRO A 1 129 ? -4.673 5.499 15.479 1.00 91.88 129 PRO A C 1
ATOM 988 O O . PRO A 1 129 ? -4.876 4.515 16.199 1.00 91.88 129 PRO A O 1
ATOM 991 N N . PRO A 1 130 ? -4.105 6.610 15.982 1.00 89.81 130 PRO A N 1
ATOM 992 C CA . PRO A 1 130 ? -3.755 6.728 17.394 1.00 89.81 130 PRO A CA 1
ATOM 993 C C . PRO A 1 130 ? -4.954 6.393 18.286 1.00 89.81 130 PRO A C 1
ATOM 995 O O . PRO A 1 130 ? -6.063 6.846 18.006 1.00 89.81 130 PRO A O 1
ATOM 998 N N . THR A 1 131 ? -4.740 5.646 19.375 1.00 90.44 131 THR A N 1
ATOM 999 C CA . THR A 1 131 ? -5.776 5.146 20.316 1.00 90.44 131 THR A CA 1
ATOM 1000 C C . THR A 1 131 ? -6.694 4.037 19.789 1.00 90.44 131 THR A C 1
ATOM 1002 O O . THR A 1 131 ? -7.625 3.648 20.487 1.00 90.44 131 THR A O 1
ATOM 1005 N N . TRP A 1 132 ? -6.454 3.524 18.581 1.00 94.88 132 TRP A N 1
ATOM 1006 C CA . TRP A 1 132 ? -7.148 2.348 18.062 1.00 94.88 132 TRP A CA 1
ATOM 1007 C C . TRP A 1 132 ? -6.254 1.116 18.173 1.00 94.88 132 TRP A C 1
ATOM 1009 O O . TRP A 1 132 ? -5.047 1.180 17.934 1.00 94.88 132 TRP A O 1
ATOM 1019 N N . THR A 1 133 ? -6.866 -0.020 18.477 1.00 95.25 133 THR A N 1
ATOM 1020 C CA . THR A 1 133 ? -6.179 -1.301 18.636 1.00 95.25 133 THR A CA 1
ATOM 1021 C C . THR A 1 133 ? -6.361 -2.139 17.377 1.00 95.25 133 THR A C 1
ATOM 1023 O O . THR A 1 133 ? -7.479 -2.279 16.877 1.00 95.25 133 THR A O 1
ATOM 1026 N N . LYS A 1 134 ? -5.258 -2.686 16.846 1.00 94.19 134 LYS A N 1
ATOM 1027 C CA . LYS A 1 134 ? -5.278 -3.544 15.655 1.00 94.19 134 LYS A CA 1
ATOM 1028 C C . LYS A 1 134 ? -5.623 -4.983 16.022 1.00 94.19 134 LYS A C 1
ATOM 1030 O O . LYS A 1 134 ? -4.979 -5.570 16.883 1.00 94.19 134 LYS A O 1
ATOM 1035 N N . PHE A 1 135 ? -6.556 -5.558 15.279 1.00 94.38 135 PHE A N 1
ATOM 1036 C CA . PHE A 1 135 ? -6.956 -6.956 15.321 1.00 94.38 135 PHE A CA 1
ATOM 1037 C C . PHE A 1 135 ? -6.784 -7.593 13.946 1.00 94.38 135 PHE A C 1
ATOM 1039 O O . PHE A 1 135 ? -6.821 -6.924 12.909 1.00 94.38 135 PHE A O 1
ATOM 1046 N N . ARG A 1 136 ? -6.585 -8.909 13.935 1.00 90.81 136 ARG A N 1
ATOM 1047 C CA . ARG A 1 136 ? -6.507 -9.700 12.710 1.00 90.81 136 ARG A CA 1
ATOM 1048 C C . ARG A 1 136 ? -7.745 -10.580 12.614 1.00 90.81 136 ARG A C 1
ATOM 1050 O O . ARG A 1 136 ? -7.892 -11.511 13.397 1.00 90.81 136 ARG A O 1
ATOM 1057 N N . ARG A 1 137 ? -8.598 -10.291 11.635 1.00 90.25 137 ARG A N 1
ATOM 1058 C CA . ARG A 1 137 ? -9.734 -11.132 11.244 1.00 90.25 137 ARG A CA 1
ATOM 1059 C C . ARG A 1 137 ? -9.302 -12.099 10.135 1.00 90.25 137 ARG A C 1
ATOM 1061 O O . ARG A 1 137 ? -8.237 -11.889 9.544 1.00 90.25 137 ARG A O 1
ATOM 1068 N N . PRO A 1 138 ? -10.084 -13.154 9.839 1.00 87.56 138 PRO A N 1
ATOM 1069 C CA . PRO A 1 138 ? -9.747 -14.109 8.781 1.00 87.56 138 PRO A CA 1
ATOM 1070 C C . PRO A 1 138 ? -9.480 -13.443 7.425 1.00 87.56 138 PRO A C 1
ATOM 1072 O O . PRO A 1 138 ? -8.499 -13.779 6.764 1.00 87.56 138 PRO A O 1
ATOM 1075 N N . ASP A 1 139 ? -10.299 -12.449 7.069 1.00 82.50 139 ASP A N 1
ATOM 1076 C CA . ASP A 1 139 ? -10.271 -11.824 5.743 1.00 82.50 139 ASP A CA 1
ATOM 1077 C C . ASP A 1 139 ? -9.542 -10.470 5.704 1.00 82.50 139 ASP A C 1
ATOM 1079 O O . ASP A 1 139 ? -9.201 -9.977 4.629 1.00 82.50 139 ASP A O 1
ATOM 1083 N N . THR A 1 140 ? -9.302 -9.830 6.855 1.00 83.50 140 THR A N 1
ATOM 1084 C CA . THR A 1 140 ? -8.724 -8.477 6.898 1.00 83.50 140 THR A CA 1
ATOM 1085 C C . THR A 1 140 ? -8.069 -8.148 8.238 1.00 83.50 140 THR A C 1
ATOM 1087 O O . THR A 1 140 ? -8.405 -8.699 9.282 1.00 83.50 140 THR A O 1
ATOM 1090 N N . GLU A 1 141 ? -7.157 -7.179 8.231 1.00 88.06 141 GLU A N 1
ATOM 1091 C CA . GLU A 1 141 ? -6.797 -6.463 9.455 1.00 88.06 141 GLU A CA 1
ATOM 1092 C C . GLU A 1 141 ? -7.891 -5.432 9.763 1.00 88.06 141 GL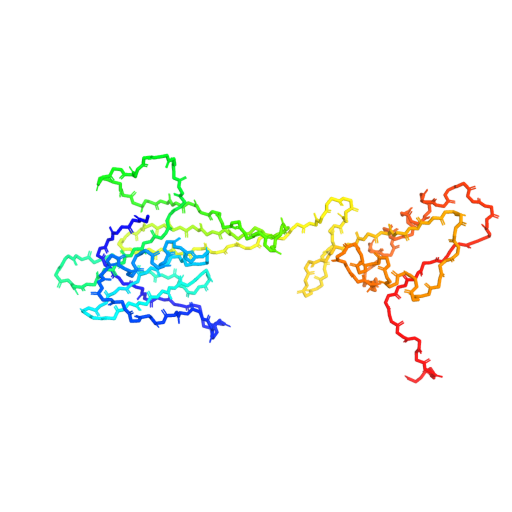U A C 1
ATOM 1094 O O . GLU A 1 141 ? -8.441 -4.813 8.847 1.00 88.06 141 GLU A O 1
ATOM 1099 N N . PHE A 1 142 ? -8.230 -5.272 11.041 1.00 90.50 142 PHE A N 1
ATOM 1100 C CA . PHE A 1 142 ? -9.320 -4.412 11.491 1.00 90.50 142 PHE A CA 1
ATOM 1101 C C . PHE A 1 142 ? -8.904 -3.615 12.728 1.00 90.50 142 PHE A C 1
ATOM 1103 O O . PHE A 1 142 ? -8.173 -4.117 13.576 1.00 90.50 142 PHE A O 1
ATOM 1110 N N . CYS A 1 143 ? -9.351 -2.368 12.837 1.00 93.88 143 CYS A N 1
ATOM 1111 C CA . CYS A 1 143 ? -9.030 -1.501 13.967 1.00 93.88 143 CYS A CA 1
ATOM 1112 C C . CYS A 1 143 ? -10.280 -1.291 14.818 1.00 93.88 143 CYS A C 1
ATOM 1114 O O . CYS A 1 143 ? -11.319 -0.896 14.291 1.00 93.88 143 CYS A O 1
ATOM 1116 N N . LEU A 1 144 ? -10.171 -1.499 16.129 1.00 95.00 144 LEU A N 1
ATOM 1117 C CA . LEU A 1 144 ? -11.254 -1.253 17.080 1.00 95.00 144 LEU A CA 1
ATOM 1118 C C . LEU A 1 144 ? -10.875 -0.161 18.076 1.00 95.00 144 LEU A C 1
ATOM 1120 O O . LEU A 1 144 ? -9.724 -0.037 18.494 1.00 95.00 144 LEU A O 1
ATOM 1124 N N . LYS A 1 145 ? -11.884 0.609 18.477 1.00 94.88 145 LYS A N 1
ATOM 1125 C CA . LYS A 1 145 ? -11.816 1.578 19.565 1.00 94.88 145 LYS A CA 1
ATOM 1126 C C . LYS A 1 145 ? -13.148 1.584 20.300 1.00 94.88 145 LYS A C 1
ATOM 1128 O O . LYS A 1 145 ? -14.197 1.694 19.667 1.00 94.88 145 LYS A O 1
ATOM 1133 N N . VAL A 1 146 ? -13.098 1.507 21.626 1.00 92.88 146 VAL A N 1
ATOM 1134 C CA . VAL A 1 146 ? -14.278 1.704 22.472 1.00 92.88 146 VAL A CA 1
ATOM 1135 C C . VAL A 1 146 ? -14.428 3.196 22.755 1.00 92.88 146 VAL A C 1
ATOM 1137 O O . VAL A 1 146 ? -13.471 3.878 23.118 1.00 92.88 146 VAL A O 1
ATOM 1140 N N . ILE A 1 147 ? -15.633 3.719 22.543 1.00 90.31 147 ILE A N 1
ATOM 1141 C CA . ILE A 1 147 ? -15.993 5.107 22.842 1.00 90.31 147 ILE A CA 1
ATOM 1142 C C . ILE A 1 147 ? -17.121 5.058 23.867 1.00 90.31 147 ILE A C 1
ATOM 1144 O O . ILE A 1 147 ? -18.136 4.403 23.637 1.00 90.31 147 ILE A O 1
ATOM 1148 N N . GLY A 1 148 ? -16.949 5.754 24.986 1.00 86.94 148 GLY A N 1
ATOM 1149 C CA . GLY A 1 148 ? -17.937 5.802 26.056 1.00 86.94 148 GLY A CA 1
ATOM 1150 C C . GLY A 1 148 ? -17.781 7.042 26.930 1.00 86.94 148 GLY A C 1
ATOM 1151 O O . GLY A 1 148 ? -16.849 7.827 26.763 1.00 86.94 148 GLY A O 1
ATOM 1152 N N . SER A 1 149 ? -18.736 7.226 27.834 1.00 82.38 149 SER A N 1
ATOM 1153 C CA . SER A 1 149 ? -18.785 8.302 28.822 1.00 82.38 149 SER A CA 1
ATOM 1154 C C . SER A 1 149 ? -19.616 7.822 30.008 1.00 82.38 149 SER A C 1
ATOM 1156 O O . SER A 1 149 ? -20.616 7.138 29.804 1.00 82.38 149 SER A O 1
ATOM 1158 N N . THR A 1 150 ? -19.229 8.213 31.220 1.00 81.69 150 THR A N 1
ATOM 1159 C CA . THR A 1 150 ? -19.983 7.942 32.455 1.00 81.69 150 THR A CA 1
ATOM 1160 C C . THR A 1 150 ? -21.191 8.863 32.639 1.00 81.69 150 THR A C 1
ATOM 1162 O O . THR A 1 150 ? -22.059 8.585 33.463 1.00 81.69 150 THR A O 1
ATOM 1165 N N . ASP A 1 151 ? -21.262 9.954 31.872 1.00 80.31 151 ASP A N 1
ATOM 1166 C CA . ASP A 1 151 ? -22.197 11.059 32.120 1.00 80.31 151 ASP A CA 1
ATOM 1167 C C . ASP A 1 151 ? -23.372 11.075 31.133 1.00 80.31 151 ASP A C 1
ATOM 1169 O O . ASP A 1 151 ? -24.326 11.838 31.296 1.00 80.31 151 ASP A O 1
ATOM 1173 N N . ILE A 1 152 ? -23.298 1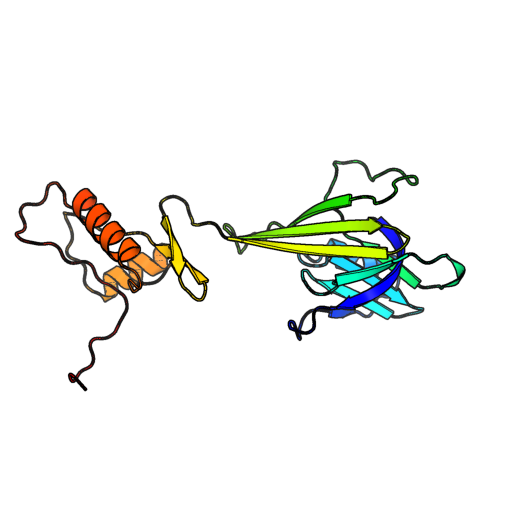0.262 30.074 1.00 81.12 152 ILE A N 1
ATOM 1174 C CA . ILE A 1 152 ? -24.239 10.296 28.955 1.00 81.12 152 ILE A CA 1
ATOM 1175 C C . ILE A 1 152 ? -24.682 8.880 28.603 1.00 81.12 152 ILE A C 1
ATOM 1177 O O . ILE A 1 152 ? -23.872 8.014 28.280 1.00 81.12 152 ILE A O 1
ATOM 1181 N N . PHE A 1 153 ? -25.998 8.679 28.557 1.00 83.69 153 PHE A N 1
ATOM 1182 C CA . PHE A 1 153 ? -26.591 7.510 27.920 1.00 83.69 153 PHE A CA 1
ATOM 1183 C C . PHE A 1 153 ? -26.745 7.766 26.426 1.00 83.69 153 PHE A C 1
ATOM 1185 O O . PHE A 1 153 ? -27.432 8.702 26.010 1.00 83.69 153 PHE A O 1
ATOM 1192 N N . PHE A 1 154 ? -26.122 6.920 25.613 1.00 86.19 154 PHE A N 1
ATOM 1193 C CA . PHE A 1 154 ? -26.221 7.027 24.165 1.00 86.19 154 PHE A CA 1
ATOM 1194 C C . PHE A 1 154 ? -27.390 6.203 23.623 1.00 86.19 154 PHE A C 1
ATOM 1196 O O . PHE A 1 154 ? -27.656 5.083 24.059 1.00 86.19 154 PHE A O 1
ATOM 1203 N N . THR A 1 155 ? -28.064 6.741 22.613 1.00 89.00 155 THR A N 1
ATOM 1204 C CA . THR A 1 155 ? -28.909 5.977 21.688 1.00 89.00 155 THR A CA 1
ATOM 1205 C C . THR A 1 155 ? -28.055 5.405 20.555 1.00 89.00 155 THR A C 1
ATOM 1207 O O . THR A 1 155 ? -26.998 5.951 20.234 1.00 89.00 155 THR A O 1
ATOM 1210 N N . GLN A 1 156 ? -28.530 4.354 19.881 1.00 86.25 156 GLN A N 1
ATOM 1211 C CA . GLN A 1 156 ? -27.824 3.762 18.734 1.00 86.25 156 GLN A CA 1
ATOM 1212 C C . GLN A 1 156 ? -27.486 4.802 17.648 1.00 86.25 156 GLN A C 1
ATOM 1214 O O . GLN A 1 156 ? -26.372 4.815 17.129 1.00 86.25 156 GLN A O 1
ATOM 1219 N N . GLY A 1 157 ? -28.417 5.717 17.347 1.00 88.12 157 GLY A N 1
ATOM 1220 C CA . GLY A 1 157 ? -28.196 6.786 16.369 1.00 88.12 157 GLY A CA 1
ATOM 1221 C C . GLY A 1 157 ? -27.087 7.761 16.781 1.00 88.12 157 GLY A C 1
ATOM 1222 O O . GLY A 1 157 ? -26.286 8.172 15.943 1.00 88.12 157 GLY A O 1
ATOM 1223 N N . GLN A 1 158 ? -26.986 8.087 18.075 1.00 90.94 158 GLN A N 1
ATOM 1224 C CA . GLN A 1 158 ? -25.896 8.920 18.594 1.00 90.94 158 GLN A CA 1
ATOM 1225 C C . GLN A 1 158 ? -24.547 8.201 18.512 1.00 90.94 158 GLN A C 1
ATOM 1227 O O . GLN A 1 158 ? -23.575 8.812 18.074 1.00 90.94 158 GLN A O 1
ATOM 1232 N N . VAL A 1 159 ? -24.480 6.911 18.868 1.00 90.00 159 VAL A N 1
ATOM 1233 C CA . VAL A 1 159 ? -23.229 6.139 18.760 1.00 90.00 159 VAL A CA 1
ATOM 1234 C C . VAL A 1 159 ? -22.778 6.019 17.308 1.00 90.00 159 VAL A C 1
ATOM 1236 O O . VAL A 1 159 ? -21.604 6.243 17.022 1.00 90.00 159 VAL A O 1
ATOM 1239 N N . GLN A 1 160 ? -23.700 5.768 16.375 1.00 90.38 160 GLN A N 1
ATOM 1240 C CA . GLN A 1 160 ? -23.378 5.761 14.947 1.00 90.38 160 GLN A CA 1
ATOM 1241 C C . GLN A 1 160 ? -22.762 7.099 14.506 1.00 90.38 160 GLN A C 1
ATOM 1243 O O . GLN A 1 160 ? -21.750 7.109 13.805 1.00 90.38 160 GLN A O 1
ATOM 1248 N N . GLY A 1 161 ? -23.325 8.224 14.960 1.00 91.31 161 GLY A N 1
ATOM 1249 C CA . GLY A 1 161 ? -22.760 9.552 14.714 1.00 91.31 161 GLY A CA 1
ATOM 1250 C C . GLY A 1 161 ? -21.349 9.725 15.288 1.00 91.31 161 GLY A C 1
ATOM 1251 O O . GLY A 1 161 ? -20.472 10.248 14.603 1.00 91.31 161 GLY A O 1
ATOM 1252 N N . LEU A 1 162 ? -21.092 9.242 16.509 1.00 91.94 162 LEU A N 1
ATOM 1253 C CA . LEU A 1 162 ? -19.762 9.294 17.135 1.00 91.94 162 LEU A CA 1
ATOM 1254 C C . LEU A 1 162 ? -18.721 8.467 16.372 1.00 91.94 162 LEU A C 1
ATOM 1256 O O . LEU A 1 162 ? -17.594 8.931 16.172 1.00 91.94 162 LEU A O 1
ATOM 1260 N N . CYS A 1 163 ? -19.093 7.270 15.913 1.00 92.69 163 CYS A N 1
ATOM 1261 C CA . CYS A 1 163 ? -18.221 6.427 15.100 1.00 92.69 163 CYS A CA 1
ATOM 1262 C C . CYS A 1 163 ? -17.874 7.108 13.768 1.00 92.69 163 CYS A C 1
ATOM 1264 O O . CYS A 1 163 ? -16.694 7.200 13.436 1.00 92.69 163 CYS A O 1
ATOM 1266 N N . ILE A 1 164 ? -18.866 7.660 13.057 1.00 92.19 164 ILE A N 1
ATOM 1267 C CA . ILE A 1 164 ? -18.652 8.383 11.789 1.00 92.19 164 ILE A CA 1
ATOM 1268 C C . ILE A 1 164 ? -17.739 9.597 11.997 1.00 92.19 164 ILE A C 1
ATOM 1270 O O . ILE A 1 164 ? -16.784 9.788 11.245 1.00 92.19 164 ILE A O 1
ATOM 1274 N N . ASN A 1 165 ? -17.978 10.385 13.051 1.00 92.44 165 ASN A N 1
ATOM 1275 C CA . ASN A 1 165 ? -17.142 11.542 13.389 1.00 92.44 165 ASN A CA 1
ATOM 1276 C C . ASN A 1 165 ? -15.690 11.146 13.705 1.00 92.44 165 ASN A C 1
ATOM 1278 O O . ASN A 1 165 ? -14.773 11.936 13.495 1.00 92.44 165 ASN A O 1
ATOM 1282 N N . SER A 1 166 ? -15.470 9.908 14.156 1.00 89.88 166 SER A N 1
ATOM 1283 C CA . SER A 1 166 ? -14.144 9.327 14.393 1.00 89.88 166 SER A CA 1
ATOM 1284 C C . SER A 1 166 ? -13.537 8.668 13.145 1.00 89.88 166 SER A C 1
ATOM 1286 O O . SER A 1 166 ? -12.560 7.933 13.269 1.00 89.88 166 SER A O 1
ATOM 1288 N N . LYS A 1 167 ? -14.105 8.910 11.952 1.00 89.69 167 LYS A N 1
ATOM 1289 C CA . LYS A 1 167 ? -13.752 8.256 10.677 1.00 89.69 167 LYS A CA 1
ATOM 1290 C C . LYS A 1 167 ? -13.884 6.725 10.716 1.00 89.69 167 LYS A C 1
ATOM 1292 O O . LYS A 1 167 ? -13.163 6.019 10.016 1.00 89.69 167 LYS A O 1
ATOM 1297 N N . GLY A 1 168 ? -14.794 6.214 11.539 1.00 90.56 168 GLY A N 1
ATOM 1298 C CA . GLY A 1 168 ? -15.082 4.791 11.678 1.00 90.56 168 GLY A CA 1
ATOM 1299 C C . GLY A 1 168 ? -16.555 4.462 11.456 1.00 90.56 168 GLY A C 1
ATOM 1300 O O . GLY A 1 168 ? -17.350 5.279 10.995 1.00 90.56 168 GLY A O 1
ATOM 1301 N N . MET A 1 169 ? -16.923 3.242 11.831 1.00 92.31 169 MET A N 1
ATOM 1302 C CA . MET A 1 169 ? -18.301 2.754 11.853 1.00 92.31 169 MET A CA 1
ATOM 1303 C C . MET A 1 169 ? -18.533 1.942 13.127 1.00 92.31 169 MET A C 1
ATOM 1305 O O . MET A 1 169 ? -17.569 1.462 13.728 1.00 92.31 169 MET A O 1
ATOM 1309 N N . LEU A 1 170 ? -19.796 1.779 13.536 1.00 92.00 170 LEU A N 1
ATOM 1310 C CA . LEU A 1 170 ? -20.131 0.772 14.541 1.00 92.00 170 LEU A CA 1
ATOM 1311 C C . LEU A 1 170 ? -19.624 -0.585 14.051 1.00 92.00 170 LEU A C 1
ATOM 1313 O O . LEU A 1 170 ? -19.846 -0.949 12.896 1.00 92.00 170 LEU A O 1
ATOM 1317 N N . ALA A 1 171 ? -18.934 -1.310 14.925 1.00 92.31 171 ALA A N 1
ATOM 1318 C CA . ALA A 1 171 ? -18.291 -2.572 14.594 1.00 92.31 171 ALA A CA 1
ATOM 1319 C C . ALA A 1 171 ? -18.917 -3.730 15.371 1.00 92.31 171 ALA A C 1
ATOM 1321 O O . ALA A 1 171 ? -19.392 -3.566 16.497 1.00 92.31 171 ALA A O 1
ATOM 1322 N N . GLY A 1 172 ? -18.917 -4.907 14.755 1.00 91.75 172 GLY A N 1
ATOM 1323 C CA . GLY A 1 172 ? -19.171 -6.175 15.427 1.00 91.75 172 GLY A CA 1
ATOM 1324 C C . GLY A 1 172 ? -17.874 -6.720 16.016 1.00 91.75 172 GLY A C 1
ATOM 1325 O O . GLY A 1 172 ? -16.791 -6.270 15.638 1.00 91.75 172 GLY A O 1
ATOM 1326 N N . LEU A 1 173 ? -17.997 -7.699 16.912 1.00 92.31 173 LEU A N 1
ATOM 1327 C CA . LEU A 1 173 ? -16.867 -8.386 17.542 1.00 92.31 173 LEU A CA 1
ATOM 1328 C C . LEU A 1 173 ? -16.843 -9.846 17.075 1.00 92.31 173 LEU A C 1
ATOM 1330 O O . LEU A 1 173 ? -17.783 -10.604 17.344 1.00 92.31 173 LEU A O 1
ATOM 1334 N N . GLU A 1 174 ? -15.792 -10.228 16.358 1.00 91.81 174 GLU A N 1
ATOM 1335 C CA . GLU A 1 174 ? -15.677 -11.524 15.681 1.00 91.81 174 GLU A CA 1
ATOM 1336 C C . GLU A 1 174 ? -14.923 -12.565 16.507 1.00 91.81 174 GLU A C 1
ATOM 1338 O O . GLU A 1 174 ? -15.259 -13.747 16.438 1.00 91.81 174 GLU A O 1
ATOM 1343 N N . SER A 1 175 ? -13.963 -12.140 17.330 1.00 92.38 175 SER A N 1
ATOM 1344 C CA . SER A 1 175 ? -13.123 -13.040 18.125 1.00 92.38 175 SER A CA 1
ATOM 1345 C C . SER A 1 175 ? -13.262 -12.806 19.629 1.00 92.38 175 SER A C 1
ATOM 1347 O O . SER A 1 175 ? -13.791 -11.783 20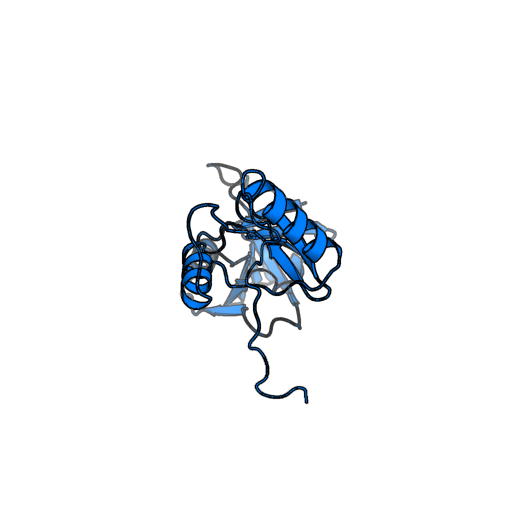.071 1.00 92.38 175 SER A O 1
ATOM 1349 N N . ASP A 1 176 ? -12.799 -13.764 20.428 1.00 94.38 176 ASP A N 1
ATOM 1350 C CA . ASP A 1 176 ? -12.808 -13.636 21.887 1.00 94.38 176 ASP A CA 1
ATOM 1351 C C . ASP A 1 176 ? -11.805 -12.580 22.363 1.00 94.38 176 ASP A C 1
ATOM 1353 O O . ASP A 1 176 ? -12.073 -11.869 23.327 1.00 94.38 176 ASP A O 1
ATOM 1357 N N . GLU A 1 177 ? -10.702 -12.385 21.639 1.00 95.38 177 GLU A N 1
ATOM 1358 C CA . GLU A 1 177 ? -9.762 -11.290 21.883 1.00 95.38 177 GLU A CA 1
ATOM 1359 C C . GLU A 1 177 ? -10.432 -9.924 21.687 1.00 95.38 177 GLU A C 1
ATOM 1361 O O . GLU A 1 177 ? -10.263 -9.038 22.523 1.00 95.38 177 GLU A O 1
ATOM 1366 N N . GLU A 1 178 ? -11.238 -9.756 20.631 1.00 95.19 178 GLU A N 1
ATOM 1367 C CA . GLU A 1 178 ? -12.003 -8.523 20.402 1.00 95.19 178 GLU A CA 1
ATOM 1368 C C . GLU A 1 178 ? -13.052 -8.293 21.508 1.00 95.19 178 GLU A C 1
ATOM 1370 O O . GLU A 1 178 ? -13.242 -7.161 21.958 1.00 95.19 178 GLU A O 1
ATOM 1375 N N . ARG A 1 179 ? -13.716 -9.360 21.982 1.00 94.06 179 ARG A N 1
ATOM 1376 C CA . ARG A 1 179 ? -14.688 -9.296 23.093 1.00 94.06 179 ARG A CA 1
ATOM 1377 C C . ARG A 1 179 ? -14.037 -8.924 24.420 1.00 94.06 179 ARG A C 1
ATOM 1379 O O . ARG A 1 179 ? -14.577 -8.081 25.141 1.00 94.06 179 ARG A O 1
ATOM 1386 N N . ASN A 1 180 ? -12.897 -9.531 24.733 1.00 95.25 180 ASN A N 1
ATOM 1387 C CA . ASN A 1 180 ? -12.151 -9.252 25.956 1.00 95.25 180 ASN A CA 1
ATOM 1388 C C . ASN A 1 180 ? -11.636 -7.813 25.943 1.00 95.25 180 ASN A C 1
ATOM 1390 O O . ASN A 1 180 ? -11.920 -7.075 26.880 1.00 95.25 180 ASN A O 1
ATOM 1394 N N . PHE A 1 181 ? -11.020 -7.379 24.838 1.00 95.50 181 PHE A N 1
ATOM 1395 C CA . PHE A 1 181 ? -10.606 -5.989 24.648 1.00 95.50 181 PHE A CA 1
ATOM 1396 C C . PHE A 1 181 ? -11.764 -5.010 24.867 1.00 95.50 181 PHE A C 1
ATOM 1398 O O . PHE A 1 181 ? -11.640 -4.066 25.644 1.00 95.50 181 PHE A O 1
ATOM 1405 N N . ALA A 1 182 ? -12.910 -5.242 24.218 1.00 93.94 182 ALA A N 1
ATOM 1406 C CA . ALA A 1 182 ? -14.056 -4.349 24.347 1.00 93.94 182 ALA A CA 1
ATOM 1407 C C . ALA A 1 182 ? -14.566 -4.269 25.794 1.00 93.94 182 ALA A C 1
ATOM 1409 O O . ALA A 1 182 ? -14.926 -3.191 26.263 1.00 93.94 182 ALA A O 1
ATOM 1410 N N . THR A 1 183 ? -14.576 -5.399 26.504 1.00 91.25 183 THR A N 1
ATOM 1411 C CA . THR A 1 183 ? -15.028 -5.480 27.899 1.00 91.25 183 THR A CA 1
ATOM 1412 C C . THR A 1 183 ? -14.054 -4.790 28.852 1.00 91.25 183 THR A C 1
ATOM 1414 O O . THR A 1 183 ? -14.491 -4.046 29.728 1.00 91.25 183 THR A O 1
ATOM 1417 N N . GLU A 1 184 ? -12.748 -4.993 28.673 1.00 92.06 184 GLU A N 1
ATOM 1418 C CA . GLU A 1 184 ? -11.701 -4.362 29.483 1.00 92.06 184 GLU A CA 1
ATOM 1419 C C . GLU A 1 184 ? -11.691 -2.842 29.297 1.00 92.06 184 GLU A C 1
ATOM 1421 O O . GLU A 1 184 ? -11.768 -2.103 30.277 1.00 92.06 184 GLU A O 1
ATOM 1426 N N . GLU A 1 185 ? -11.702 -2.359 28.054 1.00 92.62 185 GLU A N 1
ATOM 1427 C CA . GLU A 1 185 ? -11.750 -0.921 27.766 1.00 92.62 185 GLU A CA 1
ATOM 1428 C C . GLU A 1 185 ? -13.047 -0.284 28.279 1.00 92.62 185 GLU A C 1
ATOM 1430 O O . GLU A 1 185 ? -13.024 0.787 28.890 1.00 92.62 185 GLU A O 1
ATOM 1435 N N . ALA A 1 186 ? -14.192 -0.952 28.092 1.00 89.62 186 ALA A N 1
ATOM 1436 C CA . ALA A 1 186 ? -15.462 -0.480 28.634 1.00 89.62 186 ALA A CA 1
ATOM 1437 C C . ALA A 1 186 ? -15.449 -0.440 30.168 1.00 89.62 186 ALA A C 1
ATOM 1439 O O . ALA A 1 186 ? -16.037 0.472 30.749 1.00 89.62 186 ALA A O 1
ATOM 1440 N N . HIS A 1 187 ? -14.783 -1.390 30.828 1.00 88.00 187 HIS A N 1
ATOM 1441 C CA . HIS A 1 187 ? -14.614 -1.376 32.277 1.00 88.00 187 HIS A CA 1
ATOM 1442 C C . HIS A 1 187 ? -13.739 -0.206 32.731 1.00 88.00 187 HIS A C 1
ATOM 1444 O O . HIS A 1 187 ? -14.116 0.484 33.673 1.00 88.00 187 HIS A O 1
ATOM 1450 N N . VAL A 1 188 ? -12.624 0.075 32.045 1.00 89.00 188 VAL A N 1
ATOM 1451 C CA . VAL A 1 188 ? -11.754 1.219 32.369 1.00 89.00 188 VAL A CA 1
ATOM 1452 C C . VAL A 1 188 ? -12.506 2.544 32.226 1.00 89.00 188 VAL A C 1
ATOM 1454 O O . VAL A 1 188 ? -12.430 3.384 33.122 1.00 89.00 188 VAL A O 1
ATOM 1457 N N . ILE A 1 189 ? -13.266 2.726 31.140 1.00 87.94 189 ILE A N 1
ATOM 1458 C CA . ILE A 1 189 ? -14.072 3.939 30.911 1.00 87.94 189 ILE A CA 1
ATOM 1459 C C . ILE A 1 189 ? -15.087 4.150 32.041 1.00 87.94 189 ILE A C 1
ATOM 1461 O O . ILE A 1 189 ? -15.315 5.277 32.471 1.00 87.94 189 ILE A O 1
ATOM 1465 N N . ASN A 1 190 ? -15.671 3.060 32.529 1.00 84.69 190 ASN A N 1
ATOM 1466 C CA . ASN A 1 190 ? -16.781 3.073 33.472 1.00 84.69 190 ASN A CA 1
ATOM 1467 C C . ASN A 1 190 ? -16.372 2.735 34.913 1.00 84.69 190 ASN A C 1
ATOM 1469 O O . ASN A 1 190 ? -17.224 2.492 35.762 1.00 84.69 190 ASN A O 1
ATOM 1473 N N . ILE A 1 191 ? -15.072 2.732 35.223 1.00 83.19 191 ILE A N 1
ATOM 1474 C CA . ILE A 1 191 ? -14.541 2.223 36.499 1.00 83.19 191 ILE A CA 1
ATOM 1475 C C . ILE A 1 191 ? -15.073 2.969 37.735 1.00 83.19 191 ILE A C 1
ATOM 1477 O O . ILE A 1 191 ? -15.010 2.454 38.847 1.00 83.19 191 ILE A O 1
ATOM 1481 N N . GLN A 1 192 ? -15.564 4.196 37.546 1.00 80.56 192 GLN A N 1
ATOM 1482 C CA . GLN A 1 192 ? -16.119 5.051 38.599 1.00 80.56 192 GLN A CA 1
ATOM 1483 C C . GLN A 1 192 ? -17.649 5.035 38.653 1.00 80.56 192 GLN A C 1
ATOM 1485 O O . GLN A 1 192 ? -18.230 5.739 39.480 1.00 80.56 192 GLN A O 1
ATOM 1490 N N . ASP A 1 193 ? -18.317 4.296 37.768 1.00 75.69 193 ASP A N 1
ATOM 1491 C CA . ASP A 1 193 ? -19.768 4.239 37.814 1.00 75.69 193 ASP A CA 1
ATOM 1492 C C . ASP A 1 193 ? -20.275 3.353 38.961 1.00 75.69 193 ASP A C 1
ATOM 1494 O O . ASP A 1 193 ? -19.536 2.624 39.622 1.00 75.69 193 ASP A O 1
ATOM 1498 N N . THR A 1 194 ? -21.572 3.471 39.227 1.00 79.69 194 THR A N 1
ATOM 1499 C CA . THR A 1 194 ? -22.266 2.707 40.275 1.00 79.69 194 THR A CA 1
ATOM 1500 C C . THR A 1 194 ? -23.337 1.784 39.694 1.00 79.69 194 THR A C 1
ATOM 1502 O O . THR A 1 194 ? -24.206 1.293 40.419 1.00 79.69 194 THR A O 1
ATOM 1505 N N . TYR A 1 195 ? -23.315 1.569 38.378 1.00 77.62 195 TYR A N 1
ATOM 1506 C CA . TYR A 1 195 ? -24.318 0.779 37.684 1.00 77.62 195 TYR A CA 1
ATOM 1507 C C . TYR A 1 195 ? -24.044 -0.718 37.871 1.00 77.62 195 TYR A C 1
ATOM 1509 O O . TYR A 1 195 ? -22.910 -1.179 37.936 1.00 77.62 195 TYR A O 1
ATOM 1517 N N . LEU A 1 196 ? -25.117 -1.514 37.934 1.00 73.81 196 LEU A N 1
ATOM 1518 C CA . LEU A 1 196 ? -25.018 -2.977 38.061 1.00 73.81 196 LEU A CA 1
ATOM 1519 C C . LEU A 1 196 ? -24.448 -3.654 36.804 1.00 73.81 196 LEU A C 1
ATOM 1521 O O . LEU A 1 196 ? -24.091 -4.829 36.844 1.00 73.81 196 LEU A O 1
ATOM 1525 N N . GLY A 1 197 ? -24.397 -2.934 35.685 1.00 72.25 197 GLY A N 1
ATOM 1526 C CA . GLY A 1 197 ? -23.825 -3.409 34.438 1.00 72.25 197 GLY A CA 1
ATOM 1527 C C . GLY A 1 197 ? -23.879 -2.339 33.358 1.00 72.25 197 GLY A C 1
ATOM 1528 O O . GLY A 1 197 ? -24.840 -1.573 33.276 1.00 72.25 197 GLY A O 1
ATOM 1529 N N . ASN A 1 198 ? -22.855 -2.337 32.512 1.00 77.31 198 ASN A N 1
ATOM 1530 C CA . ASN A 1 198 ? -22.752 -1.463 31.354 1.00 77.31 198 ASN A CA 1
ATOM 1531 C C . ASN A 1 198 ? -22.988 -2.238 30.071 1.00 77.31 198 ASN A C 1
ATOM 1533 O O . ASN A 1 198 ? -22.719 -3.436 29.979 1.00 77.31 198 ASN A O 1
ATOM 1537 N N . MET A 1 199 ? -23.486 -1.529 29.067 1.00 82.81 199 MET A N 1
ATOM 1538 C CA . MET A 1 199 ? -23.701 -2.066 27.734 1.00 82.81 199 MET A CA 1
ATOM 1539 C C . MET A 1 199 ? -23.033 -1.141 26.729 1.00 82.81 199 MET A C 1
ATOM 1541 O O . MET A 1 199 ? -23.053 0.079 26.884 1.00 82.81 199 MET A O 1
ATOM 1545 N N . PHE A 1 200 ? -22.472 -1.722 25.679 1.00 86.38 200 PHE A N 1
ATOM 1546 C CA . PHE A 1 200 ? -21.974 -0.981 24.531 1.00 86.38 200 PHE A CA 1
ATOM 1547 C C . PHE A 1 200 ? -22.750 -1.400 23.287 1.00 86.38 200 PHE A C 1
ATOM 1549 O O . PHE A 1 200 ? -23.189 -2.543 23.150 1.00 86.38 200 PHE A O 1
ATOM 1556 N N . TYR A 1 201 ? -22.937 -0.448 22.378 1.00 89.56 201 TYR A N 1
ATOM 1557 C CA . TYR A 1 201 ? -23.539 -0.726 21.084 1.00 89.56 201 TYR A CA 1
ATOM 1558 C C . TYR A 1 201 ? -22.500 -1.377 20.174 1.00 89.56 201 TYR A C 1
ATOM 1560 O O . TYR A 1 201 ? -21.365 -0.914 20.084 1.00 89.56 201 TYR A O 1
ATOM 1568 N N . ILE A 1 202 ? -22.915 -2.426 19.474 1.00 90.69 202 ILE A N 1
ATOM 1569 C CA . ILE A 1 202 ? -22.160 -3.056 18.389 1.00 90.69 202 ILE A CA 1
ATOM 1570 C C . ILE A 1 202 ? -22.941 -2.914 17.086 1.00 90.69 202 ILE A C 1
ATOM 1572 O O . ILE A 1 202 ? -24.130 -2.588 17.094 1.00 90.69 202 ILE A O 1
ATOM 1576 N N . SER A 1 203 ? -22.282 -3.157 15.956 1.00 87.56 203 SER A N 1
ATOM 1577 C CA . SER A 1 203 ? -22.983 -3.231 14.674 1.00 87.56 203 SER A CA 1
ATOM 1578 C C . SER A 1 203 ? -23.975 -4.391 14.650 1.00 87.56 203 SER A C 1
ATOM 1580 O O . SER A 1 203 ? -23.685 -5.465 15.180 1.00 87.56 203 SER A O 1
ATOM 1582 N N . GLY A 1 204 ? -25.069 -4.210 13.920 1.00 74.44 204 GLY A N 1
ATOM 1583 C CA . GLY A 1 204 ? -26.042 -5.255 13.640 1.00 74.44 204 GLY A CA 1
ATOM 1584 C C . GLY A 1 204 ? -27.451 -4.798 13.974 1.00 74.44 204 GLY A C 1
ATOM 1585 O O . GLY A 1 204 ? -27.699 -4.215 15.028 1.00 74.44 204 GLY A O 1
ATOM 1586 N N . ASP A 1 205 ? -28.380 -5.092 13.073 1.00 67.19 205 ASP A N 1
ATOM 1587 C CA . ASP A 1 205 ? -29.795 -4.908 13.344 1.00 67.19 205 ASP A CA 1
ATOM 1588 C C . ASP A 1 205 ? -30.337 -6.165 14.003 1.00 67.19 205 ASP A C 1
ATOM 1590 O O . ASP A 1 205 ? -30.163 -7.290 13.517 1.00 67.19 205 ASP A O 1
ATOM 1594 N N . ARG A 1 206 ? -31.025 -5.981 15.130 1.00 67.62 206 ARG A N 1
ATOM 1595 C CA . ARG A 1 206 ? -31.763 -7.077 15.740 1.00 67.62 206 ARG A CA 1
ATOM 1596 C C . ARG A 1 206 ? -32.829 -7.519 14.743 1.00 67.62 206 ARG A C 1
ATOM 1598 O O . ARG A 1 206 ? -33.745 -6.755 14.440 1.00 67.62 206 ARG A O 1
ATOM 1605 N N . LYS A 1 207 ? -32.724 -8.757 14.253 1.00 70.38 207 LYS A N 1
ATOM 1606 C CA . LYS A 1 207 ? -33.783 -9.364 13.443 1.00 70.38 207 LYS A CA 1
ATOM 1607 C C . LYS A 1 207 ? -35.119 -9.209 14.173 1.00 70.38 207 LYS A C 1
ATOM 1609 O O . LYS A 1 207 ? -35.205 -9.429 15.383 1.00 70.38 207 LYS A O 1
ATOM 1614 N N . THR A 1 208 ? -36.168 -8.861 13.433 1.00 80.06 208 THR A N 1
ATOM 1615 C CA . THR A 1 208 ? -37.530 -8.724 13.979 1.00 80.06 208 THR A CA 1
ATOM 1616 C C . THR A 1 208 ? -38.103 -10.056 14.468 1.00 80.06 208 THR A C 1
ATOM 1618 O O . THR A 1 208 ? -39.080 -10.069 15.211 1.00 80.06 208 THR A O 1
ATOM 1621 N N . THR A 1 209 ? -37.487 -11.175 14.079 1.00 76.06 209 THR A N 1
ATOM 1622 C CA . THR A 1 209 ? -37.839 -12.534 14.493 1.00 76.06 209 THR A CA 1
ATOM 1623 C C . THR A 1 209 ? -36.577 -13.381 14.675 1.00 76.06 209 THR A C 1
ATOM 1625 O O . THR A 1 209 ? -35.537 -13.105 14.079 1.00 76.06 209 THR A O 1
ATOM 1628 N N . CYS A 1 210 ? -36.651 -14.417 15.513 1.00 75.00 210 CYS A N 1
ATOM 1629 C CA . CYS A 1 210 ? -35.518 -15.297 15.832 1.00 75.00 210 CYS A CA 1
ATOM 1630 C C . CYS A 1 210 ? -35.213 -16.353 14.745 1.00 75.00 210 CYS A C 1
ATOM 1632 O O . CYS A 1 210 ? -34.645 -17.392 15.071 1.00 75.00 210 CYS A O 1
ATOM 1634 N N . SER A 1 211 ? -35.621 -16.122 13.491 1.00 59.38 211 SER A N 1
ATOM 1635 C CA . SER A 1 211 ? -35.446 -17.057 12.367 1.00 59.38 211 SER A CA 1
ATOM 1636 C C . SER A 1 211 ? -34.093 -16.924 11.676 1.00 59.38 211 SER A C 1
ATOM 1638 O O . SER A 1 211 ? -33.699 -15.775 11.342 1.00 59.38 211 SER A O 1
#

Radius of gyration: 24.98 Å; chains: 1; bounding box: 65×34×71 Å

Sequence (211 aa):
MIVSWGRPVSFNSGNSSTSTVITANSWTECVTSCWNSLYCVLAWSSIDSCVLYDFGTVLEGEKLDSSSNSKVAMKIGSTGATCPSPSFELTSVEVVINDPFLEYTEFRYSITLANGQWSFLYNVTRSCPPTWTKFRRPDTEFCLKVIGSTDIFFTQGQVQGLCINSKGMLAGLESDEERNFATEEAHVINIQDTYLGNMFYISGDRKTTCS